Protein AF-A0A8W7PWF7-F1 (afdb_monomer)

Foldseek 3Di:
DVVVVVVVVVVLVPDDPSPLVVVLLVLLVVLLVVLLVVLVQPPVQFDPVLSVQLSVQLSVQLVVLSVLLVVCVVVVLDDDPPDDDDPVPDDCVVVVPDPPPPPPRHDNPPPDVSSVDDPVVSSVSSSVSSNVSRVVVSVVVDGDPLLQDACVVHPPVCVVVGDPNNPVCHCVVVVVVVVVVVVVVVVVPPPPPPPDPPDDDDDDDDDDDD

Secondary structure (DSSP, 8-state):
-HHHHHHHHHHHTT-TTHHHHHHHHHHHHHHHHHHHHHHHHH-TT--HHHHHHHHHHHHHHHHHHHHHHHHHHHTTS----PPPPP-TT--HHHHTT----------TTSS-TTTSS-GGGHHHHHHHHHHHHHHHHHHHT----GGGS-GGGS-TTTTTTS-GGGGGGTTHHHHHHHHHHHHHHHHHHS---TT-----S---------

Radius of gyration: 29.08 Å; Cα contacts (8 Å, |Δi|>4): 171; chains: 1; bounding box: 52×45×102 Å

InterPro domains:
  IPR038377 Sodium/glucose symporter superfamily [G3DSA:1.20.1730.10] (1-172)
  IPR051163 Sodium:Solute Symporter (SSF) [PTHR42985] (2-173)

Structure (mmCIF, N/CA/C/O backbone):
data_AF-A0A8W7PWF7-F1
#
_entry.id   AF-A0A8W7PWF7-F1
#
loop_
_atom_site.group_PDB
_atom_site.id
_atom_site.type_symbol
_atom_site.label_atom_id
_atom_site.label_alt_id
_atom_site.label_comp_id
_atom_site.label_asym_id
_atom_site.label_entity_id
_atom_site.label_seq_id
_atom_site.pdbx_PDB_ins_code
_atom_site.Cartn_x
_atom_site.Cartn_y
_atom_site.Cartn_z
_atom_site.occupancy
_atom_site.B_iso_or_equiv
_atom_site.auth_seq_id
_atom_site.auth_comp_id
_atom_site.auth_asym_id
_atom_site.auth_atom_id
_atom_site.pdbx_PDB_model_num
ATOM 1 N N . LEU A 1 1 ? 19.813 2.799 10.775 1.00 84.94 1 LEU A N 1
ATOM 2 C CA . LEU A 1 1 ? 19.231 3.688 9.741 1.00 84.94 1 LEU A CA 1
ATOM 3 C C . LEU A 1 1 ? 20.312 4.448 8.976 1.00 84.94 1 LEU A C 1
ATOM 5 O O . LEU A 1 1 ? 20.446 4.181 7.793 1.00 84.94 1 LEU A O 1
ATOM 9 N N . GLY A 1 2 ? 21.129 5.296 9.619 1.00 92.81 2 GLY A N 1
ATOM 10 C CA . GLY A 1 2 ? 22.175 6.075 8.925 1.00 92.81 2 GLY A CA 1
ATOM 11 C C . GLY A 1 2 ? 23.178 5.230 8.126 1.00 92.81 2 GLY A C 1
ATOM 12 O O . GLY A 1 2 ? 23.349 5.452 6.935 1.00 92.81 2 GLY A O 1
ATOM 13 N N . LEU A 1 3 ? 23.762 4.194 8.740 1.00 93.19 3 LEU A N 1
ATOM 14 C CA . LEU A 1 3 ? 24.701 3.296 8.050 1.00 93.19 3 LEU A CA 1
ATOM 15 C C . LEU A 1 3 ? 24.047 2.552 6.867 1.00 93.19 3 LEU A C 1
ATOM 17 O O . LEU A 1 3 ? 24.631 2.433 5.796 1.00 93.19 3 LEU A O 1
ATOM 21 N N . THR A 1 4 ? 22.804 2.097 7.047 1.00 92.69 4 THR A N 1
ATOM 22 C CA . THR A 1 4 ? 22.018 1.416 6.008 1.00 92.69 4 THR A CA 1
ATOM 23 C C . THR A 1 4 ? 21.713 2.344 4.828 1.00 92.69 4 THR A C 1
ATOM 25 O O . THR A 1 4 ? 21.824 1.929 3.678 1.00 92.69 4 THR A O 1
ATOM 28 N N . ALA A 1 5 ? 21.378 3.609 5.101 1.00 88.88 5 ALA A N 1
ATOM 29 C CA . ALA A 1 5 ? 21.116 4.617 4.077 1.00 88.88 5 ALA A CA 1
ATOM 30 C C . ALA A 1 5 ? 22.383 4.971 3.281 1.00 88.88 5 ALA A C 1
ATOM 32 O O . ALA A 1 5 ? 22.327 5.058 2.056 1.00 88.88 5 ALA A O 1
ATOM 33 N N . LEU A 1 6 ? 23.533 5.089 3.957 1.00 92.69 6 LEU A N 1
ATOM 34 C CA . LEU A 1 6 ? 24.831 5.285 3.301 1.00 92.69 6 LEU A CA 1
ATOM 35 C C . LEU A 1 6 ? 25.188 4.108 2.382 1.00 92.69 6 LEU A C 1
ATOM 37 O O . LEU A 1 6 ? 25.671 4.328 1.277 1.00 92.69 6 LEU A O 1
ATOM 41 N N . GLY A 1 7 ? 24.887 2.872 2.792 1.00 91.25 7 GLY A N 1
ATOM 42 C CA . GLY A 1 7 ? 25.040 1.696 1.928 1.00 91.25 7 GLY A CA 1
ATOM 43 C C . GLY A 1 7 ? 24.142 1.740 0.685 1.00 91.25 7 GLY A C 1
ATOM 44 O O . GLY A 1 7 ? 24.594 1.423 -0.412 1.00 91.25 7 GLY A O 1
ATOM 45 N N . CYS A 1 8 ? 22.891 2.190 0.825 1.00 85.50 8 CYS A N 1
ATOM 46 C CA . CYS A 1 8 ? 21.960 2.310 -0.302 1.00 85.50 8 CYS A CA 1
ATOM 47 C C . CYS A 1 8 ? 22.382 3.389 -1.314 1.00 85.50 8 CYS A C 1
ATOM 49 O O . CYS A 1 8 ? 22.148 3.216 -2.508 1.00 85.50 8 CYS A O 1
ATOM 51 N N . LEU A 1 9 ? 23.039 4.470 -0.877 1.00 89.38 9 LEU A N 1
ATOM 52 C CA . LEU A 1 9 ? 23.520 5.535 -1.770 1.00 89.38 9 LEU A CA 1
ATOM 53 C C . LEU A 1 9 ? 24.508 5.034 -2.833 1.00 89.38 9 LEU A C 1
ATOM 55 O O . LEU A 1 9 ? 24.440 5.473 -3.976 1.00 89.38 9 LEU A O 1
ATOM 59 N N . PHE A 1 10 ? 25.375 4.077 -2.494 1.00 89.25 10 PHE A N 1
ATOM 60 C CA . PHE A 1 10 ? 26.301 3.482 -3.466 1.00 89.25 10 PHE A CA 1
ATOM 61 C C . PHE A 1 10 ? 25.587 2.699 -4.573 1.00 89.25 10 PHE A C 1
ATOM 63 O O . PHE A 1 10 ? 26.068 2.657 -5.702 1.00 89.25 10 PHE A O 1
ATOM 70 N N . ILE A 1 11 ? 24.444 2.085 -4.256 1.00 84.62 11 ILE A N 1
ATOM 71 C CA . ILE A 1 11 ? 23.609 1.364 -5.228 1.00 84.62 11 ILE A CA 1
ATOM 72 C C . ILE A 1 11 ? 22.903 2.374 -6.138 1.00 84.62 11 ILE A C 1
ATOM 74 O O . ILE A 1 11 ? 22.838 2.195 -7.351 1.00 84.62 11 ILE A O 1
ATOM 78 N N . ILE A 1 12 ? 22.415 3.458 -5.537 1.00 84.25 12 ILE A N 1
ATOM 79 C CA . ILE A 1 12 ? 21.718 4.552 -6.207 1.00 84.25 12 ILE A CA 1
ATOM 80 C C . ILE A 1 12 ? 22.602 5.272 -7.239 1.00 84.25 12 ILE A C 1
ATOM 82 O O . ILE A 1 12 ? 22.113 5.606 -8.313 1.00 84.25 12 ILE A O 1
ATOM 86 N N . ASP A 1 13 ? 23.898 5.439 -6.967 1.00 84.62 13 ASP A N 1
ATOM 87 C CA . ASP A 1 13 ? 24.869 6.031 -7.906 1.00 84.62 13 ASP A CA 1
ATOM 88 C C . ASP A 1 13 ? 25.011 5.245 -9.228 1.00 84.62 13 ASP A C 1
ATOM 90 O O . ASP A 1 13 ? 25.503 5.766 -10.226 1.00 84.62 13 ASP A O 1
ATOM 94 N N . LYS A 1 14 ? 24.585 3.976 -9.257 1.00 82.06 14 LYS A N 1
ATOM 95 C CA . LYS A 1 14 ? 24.654 3.105 -10.443 1.00 82.06 14 LYS A CA 1
ATOM 96 C C . LYS A 1 14 ? 23.325 2.972 -11.186 1.00 82.06 14 LYS A C 1
ATOM 98 O O . LYS A 1 14 ? 23.267 2.255 -12.181 1.00 82.06 14 LYS A O 1
ATOM 103 N N . LEU A 1 15 ? 22.269 3.629 -10.708 1.00 78.75 15 LEU A N 1
ATOM 104 C CA . LEU A 1 15 ? 20.927 3.564 -11.281 1.00 78.75 15 LEU A CA 1
ATOM 105 C C . LEU A 1 15 ? 20.670 4.788 -12.170 1.00 78.75 15 LEU A C 1
ATOM 107 O O . LEU A 1 15 ? 20.646 5.921 -11.690 1.00 78.75 15 LEU A O 1
ATOM 111 N N . ASP A 1 16 ? 20.420 4.556 -13.459 1.00 72.38 16 ASP A N 1
ATOM 112 C CA . ASP A 1 16 ? 19.848 5.577 -14.340 1.00 72.38 16 ASP A CA 1
ATOM 113 C C . ASP A 1 16 ? 18.363 5.790 -13.969 1.00 72.38 16 ASP A C 1
ATOM 115 O O . ASP A 1 16 ? 17.657 4.841 -13.612 1.00 72.38 16 ASP A O 1
ATOM 119 N N . GLY A 1 17 ? 17.878 7.035 -13.964 1.00 78.62 17 GLY A N 1
ATOM 120 C CA . GLY A 1 17 ? 16.494 7.337 -13.569 1.00 78.62 17 GLY A CA 1
ATOM 121 C C . GLY A 1 17 ? 16.218 7.460 -12.056 1.00 78.62 17 GLY A C 1
ATOM 122 O O . GLY A 1 17 ? 15.135 7.105 -11.589 1.00 78.62 17 GLY A O 1
ATOM 123 N N . ILE A 1 18 ? 17.135 8.037 -11.272 1.00 84.81 18 ILE A N 1
ATOM 124 C CA . ILE A 1 18 ? 16.954 8.360 -9.834 1.00 84.81 18 ILE A CA 1
ATOM 125 C C . ILE A 1 18 ? 15.606 9.026 -9.493 1.00 84.81 18 ILE A C 1
ATOM 127 O O . ILE A 1 18 ? 14.956 8.692 -8.496 1.00 84.81 18 ILE A O 1
ATOM 131 N N . LEU A 1 19 ? 15.172 9.977 -10.326 1.00 85.19 19 LEU A N 1
ATOM 132 C CA . LEU A 1 19 ? 13.969 10.773 -10.084 1.00 85.19 19 LEU A CA 1
ATOM 133 C C . LEU A 1 19 ? 12.720 9.894 -10.083 1.00 85.19 19 LEU A C 1
ATOM 135 O O . LEU A 1 19 ? 11.893 9.993 -9.180 1.00 85.19 19 LEU A O 1
ATOM 139 N N . ILE A 1 20 ? 12.610 8.988 -11.054 1.00 82.50 20 ILE A N 1
ATOM 140 C CA . ILE A 1 20 ? 11.458 8.096 -11.144 1.00 82.50 20 ILE A CA 1
ATOM 141 C C . ILE A 1 20 ? 11.502 7.038 -10.036 1.00 82.50 20 ILE A C 1
ATOM 143 O O . ILE A 1 20 ? 10.478 6.795 -9.405 1.00 82.50 20 ILE A O 1
ATOM 147 N N . VAL A 1 21 ? 12.678 6.498 -9.691 1.00 84.56 21 VAL A N 1
ATOM 148 C CA . VAL A 1 21 ? 12.824 5.540 -8.578 1.00 84.56 21 VAL A CA 1
ATOM 149 C C . VAL A 1 21 ? 12.380 6.161 -7.252 1.00 84.56 21 VAL A C 1
ATOM 151 O O . VAL A 1 21 ? 11.557 5.582 -6.543 1.00 84.56 21 VAL A O 1
ATOM 154 N N . SER A 1 22 ? 12.856 7.363 -6.927 1.00 87.44 22 SER A N 1
ATOM 155 C CA . SER A 1 22 ? 12.447 8.060 -5.699 1.00 87.44 22 SER A CA 1
ATOM 156 C C . SER A 1 22 ? 10.949 8.395 -5.681 1.00 87.44 22 SER A C 1
ATOM 158 O O . SER A 1 22 ? 10.290 8.179 -4.660 1.00 87.44 22 SER A O 1
ATOM 160 N N . ALA A 1 23 ? 10.384 8.826 -6.813 1.00 86.25 23 ALA A N 1
ATOM 161 C CA . ALA A 1 23 ? 8.947 9.052 -6.953 1.00 86.25 23 ALA A CA 1
ATOM 162 C C . ALA A 1 23 ? 8.134 7.762 -6.748 1.00 86.25 23 ALA A C 1
ATOM 164 O O . ALA A 1 23 ? 7.112 7.791 -6.060 1.00 86.25 23 ALA A O 1
ATOM 165 N N . THR A 1 24 ? 8.594 6.623 -7.281 1.00 85.50 24 THR A N 1
ATOM 166 C CA . THR A 1 24 ? 7.928 5.324 -7.083 1.00 85.50 24 THR A CA 1
ATOM 167 C C . THR A 1 24 ? 7.960 4.888 -5.622 1.00 85.50 24 THR A C 1
ATOM 169 O O . THR A 1 24 ? 6.941 4.453 -5.095 1.00 85.50 24 THR A O 1
ATOM 172 N N . LEU A 1 25 ? 9.085 5.073 -4.925 1.00 88.25 25 LEU A N 1
ATOM 173 C CA . LEU A 1 25 ? 9.211 4.705 -3.515 1.00 88.25 25 LEU A CA 1
ATOM 174 C C . LEU A 1 25 ? 8.285 5.550 -2.632 1.00 88.25 25 LEU A C 1
ATOM 176 O O . LEU A 1 25 ? 7.600 5.011 -1.760 1.00 88.25 25 LEU A O 1
ATOM 180 N N . ALA A 1 26 ? 8.219 6.858 -2.892 1.00 89.62 26 ALA A N 1
ATOM 181 C CA . ALA A 1 26 ? 7.280 7.750 -2.220 1.00 89.62 26 ALA A CA 1
ATOM 182 C C . ALA A 1 26 ? 5.822 7.355 -2.512 1.00 89.62 26 ALA A C 1
ATOM 184 O O . ALA A 1 26 ? 4.994 7.332 -1.601 1.00 89.62 26 ALA A O 1
ATOM 185 N N . ALA A 1 27 ? 5.507 6.994 -3.760 1.00 87.75 27 ALA A N 1
ATOM 186 C CA . ALA A 1 27 ? 4.178 6.528 -4.144 1.00 87.75 27 ALA A CA 1
ATOM 187 C C . ALA A 1 27 ? 3.797 5.215 -3.444 1.00 87.75 27 ALA A C 1
ATOM 189 O O . ALA A 1 27 ? 2.677 5.106 -2.950 1.00 87.75 27 ALA A O 1
ATOM 190 N N . ILE A 1 28 ? 4.721 4.254 -3.335 1.00 89.69 28 ILE A N 1
ATOM 191 C CA . ILE A 1 28 ? 4.503 2.998 -2.605 1.00 89.69 28 ILE A CA 1
ATOM 192 C C . ILE A 1 28 ? 4.241 3.298 -1.130 1.00 89.69 28 ILE A C 1
ATOM 194 O O . ILE A 1 28 ? 3.227 2.852 -0.610 1.00 89.69 28 ILE A O 1
ATOM 198 N N . ALA A 1 29 ? 5.089 4.096 -0.472 1.00 91.19 29 ALA A N 1
ATOM 199 C CA . ALA A 1 29 ? 4.939 4.414 0.950 1.00 91.19 29 ALA A CA 1
ATOM 200 C C . ALA A 1 29 ? 3.614 5.136 1.259 1.00 91.19 29 ALA A C 1
ATOM 202 O O . ALA A 1 29 ? 2.899 4.774 2.200 1.00 91.19 29 ALA A O 1
ATOM 203 N N . ASN A 1 30 ? 3.254 6.130 0.443 1.00 90.44 30 ASN A N 1
ATOM 204 C CA . ASN A 1 30 ? 1.990 6.851 0.577 1.00 90.44 30 ASN A CA 1
ATOM 205 C C . ASN A 1 30 ? 0.792 5.947 0.250 1.00 90.44 30 ASN A C 1
ATOM 207 O O . ASN A 1 30 ? -0.215 5.980 0.956 1.00 90.44 30 ASN A O 1
ATOM 211 N N . GLY A 1 31 ? 0.907 5.099 -0.775 1.00 89.25 31 GLY A N 1
ATOM 212 C CA . GLY A 1 31 ? -0.128 4.154 -1.189 1.00 89.25 31 GLY A CA 1
ATOM 213 C C . GLY A 1 31 ? -0.384 3.060 -0.155 1.00 89.25 31 GLY A C 1
ATOM 214 O O . GLY A 1 31 ? -1.536 2.773 0.159 1.00 89.25 31 GLY A O 1
ATOM 215 N N . THR A 1 32 ? 0.661 2.488 0.444 1.00 91.75 32 THR A N 1
ATOM 216 C CA . THR A 1 32 ? 0.528 1.466 1.491 1.00 91.75 32 THR A CA 1
ATOM 217 C C . THR A 1 32 ? -0.040 2.062 2.766 1.00 91.75 32 THR A C 1
ATOM 219 O O . THR A 1 32 ? -0.950 1.481 3.351 1.00 91.75 32 THR A O 1
ATOM 222 N N . THR A 1 33 ? 0.433 3.242 3.175 1.00 91.81 33 THR A N 1
ATOM 223 C CA . THR A 1 33 ? -0.086 3.932 4.366 1.00 91.81 33 THR A CA 1
ATOM 224 C C . THR A 1 33 ? -1.550 4.317 4.167 1.00 91.81 33 THR A C 1
ATOM 226 O O . THR A 1 33 ? -2.385 4.030 5.024 1.00 91.81 33 THR A O 1
ATOM 229 N N . GLY A 1 34 ? -1.884 4.870 2.998 1.00 91.62 34 GLY A N 1
ATOM 230 C CA . GLY A 1 34 ? -3.260 5.161 2.606 1.00 91.62 34 GLY A CA 1
ATOM 231 C C . GLY A 1 34 ? -4.134 3.907 2.552 1.00 91.62 34 GLY A C 1
ATOM 232 O O . GLY A 1 34 ? -5.262 3.936 3.035 1.00 91.62 34 GLY A O 1
ATOM 233 N N . GLY A 1 35 ? -3.620 2.785 2.044 1.00 92.31 35 GLY A N 1
ATOM 234 C CA . GLY A 1 35 ? -4.329 1.504 1.997 1.00 92.31 35 GLY A CA 1
ATOM 235 C C . GLY A 1 35 ? -4.605 0.915 3.378 1.00 92.31 35 GLY A C 1
ATOM 236 O O . GLY A 1 35 ? -5.724 0.481 3.641 1.00 92.31 35 GLY A O 1
ATOM 237 N N . ILE A 1 36 ? -3.628 0.957 4.287 1.00 93.19 36 ILE A N 1
ATOM 238 C CA . ILE A 1 36 ? -3.789 0.499 5.677 1.00 93.19 36 ILE A CA 1
ATOM 239 C C . ILE A 1 36 ? -4.811 1.374 6.408 1.00 93.19 36 ILE A C 1
ATOM 241 O O . ILE A 1 36 ? -5.693 0.864 7.099 1.00 93.19 36 ILE A O 1
ATOM 245 N N . PHE A 1 37 ? -4.725 2.690 6.225 1.00 90.88 37 PHE A N 1
ATOM 246 C CA . PHE A 1 37 ? -5.678 3.640 6.791 1.00 90.88 37 PHE A CA 1
ATOM 247 C C . PHE A 1 37 ? -7.095 3.405 6.261 1.00 90.88 37 PHE A C 1
ATOM 249 O O . PHE A 1 37 ? -8.048 3.304 7.032 1.00 90.88 37 PHE A O 1
ATOM 256 N N . THR A 1 38 ? -7.222 3.226 4.947 1.00 90.75 38 THR A N 1
ATOM 257 C CA . THR A 1 38 ? -8.495 2.930 4.284 1.00 90.75 38 THR A CA 1
ATOM 258 C C . THR A 1 38 ? -9.068 1.594 4.753 1.00 90.75 38 THR A C 1
ATOM 260 O O . THR A 1 38 ? -10.268 1.506 4.982 1.00 90.75 38 THR A O 1
ATOM 263 N N . LEU A 1 39 ? -8.237 0.570 4.968 1.00 90.25 39 LEU A N 1
ATOM 264 C CA . LEU A 1 39 ? -8.661 -0.707 5.547 1.00 90.25 39 LEU A CA 1
ATOM 265 C C . LEU A 1 39 ? -9.221 -0.517 6.964 1.00 90.25 39 LEU A C 1
ATOM 267 O O . LEU A 1 39 ? -10.276 -1.062 7.278 1.00 90.25 39 LEU A O 1
ATOM 271 N N . GLY A 1 40 ? -8.538 0.265 7.804 1.00 86.69 40 GLY A N 1
ATOM 272 C CA . GLY A 1 40 ? -8.989 0.570 9.164 1.00 86.69 40 GLY A CA 1
ATOM 273 C C . GLY A 1 40 ? -10.290 1.376 9.207 1.00 86.69 40 GLY A C 1
ATOM 274 O O . GLY A 1 40 ? -11.084 1.199 10.128 1.00 86.69 40 GLY A O 1
ATOM 275 N N . MET A 1 41 ? -10.531 2.221 8.201 1.00 84.38 41 MET A N 1
ATOM 276 C CA . MET A 1 41 ? -11.783 2.963 8.060 1.00 84.38 41 MET A CA 1
ATOM 277 C C . MET A 1 41 ? -12.912 2.120 7.462 1.00 84.38 41 MET A C 1
ATOM 279 O O . MET A 1 41 ? -14.010 2.101 7.991 1.00 84.38 41 MET A O 1
ATOM 283 N N . LEU A 1 42 ? -12.696 1.420 6.353 1.00 81.69 42 LEU A N 1
ATOM 284 C CA . LEU A 1 42 ? -13.780 0.723 5.654 1.00 81.69 42 LEU A CA 1
ATOM 285 C C . LEU A 1 42 ? -14.173 -0.599 6.323 1.00 81.69 42 LEU A C 1
ATOM 287 O O . LEU A 1 42 ? -15.320 -1.027 6.197 1.00 81.69 42 LEU A O 1
ATOM 291 N N . VAL A 1 43 ? -13.240 -1.257 7.017 1.00 81.94 43 VAL A N 1
ATOM 292 C CA . VAL A 1 43 ? -13.440 -2.598 7.577 1.00 81.94 43 VAL A CA 1
ATOM 293 C C . VAL A 1 43 ? -13.304 -2.538 9.102 1.00 81.94 43 VAL A C 1
ATOM 295 O O . VAL A 1 43 ? -12.203 -2.712 9.626 1.00 81.94 43 VAL A O 1
ATOM 298 N N . PRO A 1 44 ? -14.409 -2.346 9.854 1.00 73.69 44 PRO A N 1
ATOM 299 C CA . PRO A 1 44 ? -14.346 -2.239 11.316 1.00 73.69 44 PRO A CA 1
ATOM 300 C C . PRO A 1 44 ? -13.797 -3.522 11.969 1.00 73.69 44 PRO A C 1
ATOM 302 O O . PRO A 1 44 ? -13.082 -3.468 12.969 1.00 73.69 44 PRO A O 1
ATOM 305 N N . TRP A 1 45 ? -14.042 -4.670 11.334 1.00 76.06 45 TRP A N 1
ATOM 306 C CA . TRP A 1 45 ? -13.569 -6.002 11.726 1.00 76.06 45 TRP A CA 1
ATOM 307 C C . TRP A 1 45 ? -12.067 -6.234 11.486 1.00 76.06 45 TRP A C 1
ATOM 309 O O . TRP A 1 45 ? -11.549 -7.295 11.843 1.00 76.06 45 TRP A O 1
ATOM 319 N N . SER A 1 46 ? -11.370 -5.271 10.868 1.00 83.31 46 SER A N 1
ATOM 320 C CA . SER A 1 46 ? -9.940 -5.360 10.580 1.00 83.31 46 SER A CA 1
ATOM 321 C C . SER A 1 46 ? -9.130 -5.420 11.872 1.00 83.31 46 SER A C 1
ATOM 323 O O . SER A 1 46 ? -9.377 -4.679 12.832 1.00 83.31 46 SER A O 1
ATOM 325 N N . ASN A 1 47 ? -8.157 -6.327 11.891 1.00 88.50 47 ASN A N 1
ATOM 326 C CA . ASN A 1 47 ? -7.314 -6.597 13.044 1.00 88.50 47 ASN A CA 1
ATOM 327 C C . ASN A 1 47 ? -5.880 -6.107 12.782 1.00 88.50 47 ASN A C 1
ATOM 329 O O . ASN A 1 47 ? -5.422 -6.089 11.637 1.00 88.50 47 ASN A O 1
ATOM 333 N N . THR A 1 48 ? -5.126 -5.760 13.830 1.00 88.00 48 THR A N 1
ATOM 334 C CA . THR A 1 48 ? -3.769 -5.184 13.692 1.00 88.00 48 THR A CA 1
ATOM 335 C C . THR A 1 48 ? -2.825 -6.109 12.920 1.00 88.00 48 THR A C 1
ATOM 337 O O . THR A 1 48 ? -2.021 -5.657 12.106 1.00 88.00 48 THR A O 1
ATOM 340 N N . LYS A 1 49 ? -2.962 -7.427 13.122 1.00 89.50 49 LYS A N 1
ATOM 341 C CA . LYS A 1 49 ? -2.193 -8.449 12.396 1.00 89.50 49 LYS A CA 1
ATOM 342 C C . LYS A 1 49 ? -2.521 -8.445 10.897 1.00 89.50 49 LYS A C 1
ATOM 344 O O . LYS A 1 49 ? -1.607 -8.497 10.082 1.00 89.50 49 LYS A O 1
ATOM 349 N N . GLY A 1 50 ? -3.802 -8.329 10.536 1.00 89.69 50 GLY A N 1
ATOM 350 C CA . GLY A 1 50 ? -4.238 -8.254 9.141 1.00 89.69 50 GLY A CA 1
ATOM 351 C C . GLY A 1 50 ? -3.785 -6.968 8.457 1.00 89.69 50 GLY A C 1
ATOM 352 O O . GLY A 1 50 ? -3.269 -7.025 7.346 1.00 89.69 50 GLY A O 1
ATOM 353 N N . ALA A 1 51 ? -3.869 -5.827 9.143 1.00 92.50 51 ALA A N 1
ATOM 354 C CA . ALA A 1 51 ? -3.360 -4.551 8.640 1.00 92.50 51 ALA A CA 1
ATOM 355 C C . ALA A 1 51 ? -1.845 -4.588 8.357 1.00 92.50 51 ALA A C 1
ATOM 357 O O . ALA A 1 51 ? -1.407 -4.132 7.301 1.00 92.50 51 ALA A O 1
ATOM 358 N N . LEU A 1 52 ? -1.051 -5.183 9.256 1.00 93.50 52 LEU A N 1
ATOM 359 C CA . LEU A 1 52 ? 0.396 -5.327 9.071 1.00 93.50 52 LEU A CA 1
ATOM 360 C C . LEU A 1 52 ? 0.730 -6.240 7.882 1.00 93.50 52 LEU A C 1
ATOM 362 O O . LEU A 1 52 ? 1.516 -5.864 7.015 1.00 93.50 52 LEU A O 1
ATOM 366 N N . VAL A 1 53 ? 0.114 -7.424 7.821 1.00 94.56 53 VAL A N 1
ATOM 367 C CA . VAL A 1 53 ? 0.363 -8.400 6.747 1.00 94.56 53 VAL A CA 1
ATOM 368 C C . VAL A 1 53 ? -0.110 -7.861 5.396 1.00 94.56 53 VAL A C 1
ATOM 370 O O . VAL A 1 53 ? 0.617 -7.966 4.411 1.00 94.56 53 VAL A O 1
ATOM 373 N N . GLY A 1 54 ? -1.286 -7.229 5.353 1.00 93.12 54 GLY A N 1
ATOM 374 C CA . GLY A 1 54 ? -1.808 -6.567 4.159 1.00 93.12 54 GLY A CA 1
ATOM 375 C C . GLY A 1 54 ? -0.898 -5.434 3.687 1.00 93.12 54 GLY A C 1
ATOM 376 O O . GLY A 1 54 ? -0.606 -5.353 2.498 1.00 93.12 54 GLY A O 1
ATOM 377 N N . GLY A 1 55 ? -0.385 -4.616 4.611 1.00 94.50 55 GLY A N 1
ATOM 378 C CA . GLY A 1 55 ? 0.582 -3.555 4.323 1.00 94.50 55 GLY A CA 1
ATOM 379 C C . GLY A 1 55 ? 1.880 -4.072 3.701 1.00 94.50 55 GLY A C 1
ATOM 380 O O . GLY A 1 55 ? 2.316 -3.553 2.674 1.00 94.50 55 GLY A O 1
ATOM 381 N N . ILE A 1 56 ? 2.465 -5.126 4.279 1.00 95.00 56 ILE A N 1
ATOM 382 C CA . ILE A 1 56 ? 3.689 -5.757 3.760 1.00 95.00 56 ILE A CA 1
ATOM 383 C C . ILE A 1 56 ? 3.433 -6.372 2.380 1.00 95.00 56 ILE A C 1
ATOM 385 O O . ILE A 1 56 ? 4.195 -6.125 1.449 1.00 95.00 56 ILE A O 1
ATOM 389 N N . ALA A 1 57 ? 2.345 -7.131 2.218 1.00 94.31 57 ALA A N 1
ATOM 390 C CA . ALA A 1 57 ? 1.990 -7.742 0.939 1.00 94.31 57 ALA A CA 1
ATOM 391 C C . ALA A 1 57 ? 1.736 -6.689 -0.154 1.00 94.31 57 ALA A C 1
ATOM 393 O O . ALA A 1 57 ? 2.214 -6.840 -1.278 1.00 94.31 57 ALA A O 1
ATOM 394 N N . GLY A 1 58 ? 1.042 -5.598 0.184 1.00 92.81 58 GLY A N 1
ATOM 395 C CA . G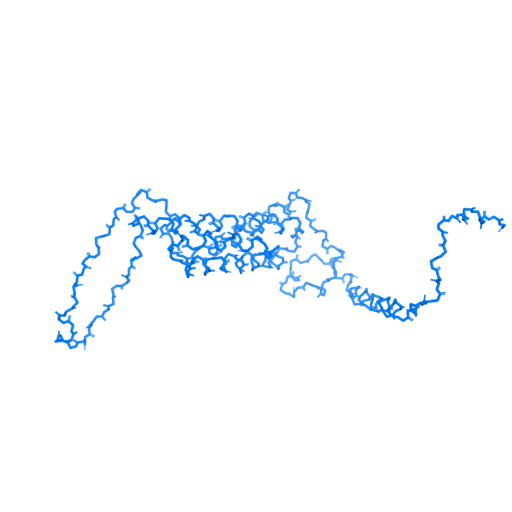LY A 1 58 ? 0.807 -4.473 -0.720 1.00 92.81 58 GLY A CA 1
ATOM 396 C C . GLY A 1 58 ? 2.097 -3.764 -1.127 1.00 92.81 58 GLY A C 1
ATOM 397 O O . GLY A 1 58 ? 2.302 -3.514 -2.312 1.00 92.81 58 GLY A O 1
ATOM 398 N N . ALA A 1 59 ? 3.002 -3.506 -0.176 1.00 91.94 59 ALA A N 1
ATOM 399 C CA . ALA A 1 59 ? 4.306 -2.905 -0.458 1.00 91.94 59 ALA A CA 1
ATOM 400 C C . ALA A 1 59 ? 5.151 -3.784 -1.390 1.00 91.94 59 ALA A C 1
ATOM 402 O O 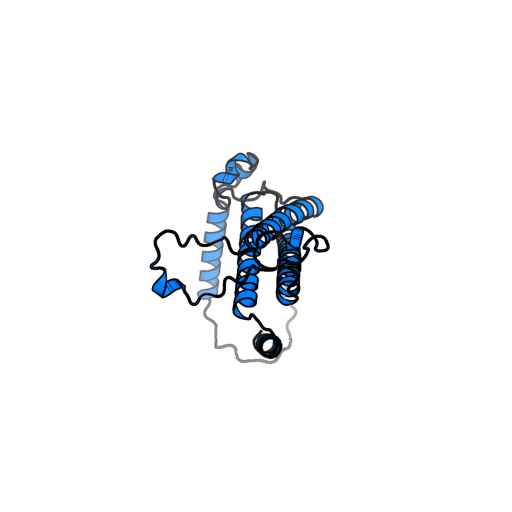. ALA A 1 59 ? 5.758 -3.278 -2.334 1.00 91.94 59 ALA A O 1
ATOM 403 N N . LEU A 1 60 ? 5.162 -5.100 -1.153 1.00 93.31 60 LEU A N 1
ATOM 404 C CA . LEU A 1 60 ? 5.907 -6.059 -1.967 1.00 93.31 60 LEU A CA 1
ATOM 405 C C . LEU A 1 60 ? 5.344 -6.169 -3.385 1.00 93.31 60 LEU A C 1
ATOM 407 O O . LEU A 1 60 ? 6.121 -6.115 -4.334 1.00 93.31 60 LEU A O 1
ATOM 411 N N . LEU A 1 61 ? 4.021 -6.274 -3.554 1.00 89.81 61 LEU A N 1
ATOM 412 C CA . LEU A 1 61 ? 3.424 -6.335 -4.892 1.00 89.81 61 LEU A CA 1
ATOM 413 C C . LEU A 1 61 ? 3.584 -5.020 -5.656 1.00 89.81 61 LEU A C 1
ATOM 415 O O . LEU A 1 61 ? 3.990 -5.045 -6.817 1.00 89.81 61 LEU A O 1
ATOM 419 N N . SER A 1 62 ? 3.331 -3.869 -5.028 1.00 88.56 62 SER A N 1
ATOM 420 C CA . SER A 1 62 ? 3.553 -2.573 -5.681 1.00 88.56 62 SER A CA 1
ATOM 421 C C . SER A 1 62 ? 5.024 -2.345 -6.017 1.00 88.56 62 SER A C 1
ATOM 423 O O . SER A 1 62 ? 5.321 -1.837 -7.097 1.00 88.56 62 SER A O 1
ATOM 425 N N . GLY A 1 63 ? 5.944 -2.752 -5.140 1.00 88.50 63 GLY A N 1
ATOM 426 C CA . GLY A 1 63 ? 7.382 -2.717 -5.401 1.00 88.50 63 GLY A CA 1
ATOM 427 C C . GLY A 1 63 ? 7.787 -3.622 -6.563 1.00 88.50 63 GLY A C 1
ATOM 428 O O . GLY A 1 63 ? 8.513 -3.182 -7.450 1.00 88.50 63 GLY A O 1
ATOM 429 N N . TRP A 1 64 ? 7.259 -4.848 -6.612 1.00 87.88 64 TRP A N 1
ATOM 430 C CA . TRP A 1 64 ? 7.510 -5.799 -7.696 1.00 87.88 64 TRP A CA 1
ATOM 431 C C . TRP A 1 64 ? 7.044 -5.267 -9.054 1.00 87.88 64 TRP A C 1
ATOM 433 O O . TRP A 1 64 ? 7.800 -5.285 -10.026 1.00 87.88 64 TRP A O 1
ATOM 443 N N . VAL A 1 65 ? 5.819 -4.740 -9.118 1.00 83.81 65 VAL A N 1
ATOM 444 C CA . VAL A 1 65 ? 5.261 -4.159 -10.348 1.00 83.81 65 VAL A CA 1
ATOM 445 C C . VAL A 1 65 ? 6.038 -2.908 -10.764 1.00 83.81 65 VAL A C 1
ATOM 447 O O . VAL A 1 65 ? 6.371 -2.768 -11.939 1.00 83.81 65 VAL A O 1
ATOM 450 N N . SER A 1 66 ? 6.384 -2.033 -9.812 1.00 84.31 66 SER A N 1
ATOM 451 C CA . SER A 1 66 ? 7.168 -0.822 -10.088 1.00 84.31 66 SER A CA 1
ATOM 452 C C . SER A 1 66 ? 8.537 -1.171 -10.655 1.00 84.31 66 SER A C 1
ATOM 454 O O . SER A 1 66 ? 8.926 -0.635 -11.687 1.00 84.31 66 SER A O 1
ATOM 456 N N . LEU A 1 67 ? 9.252 -2.107 -10.030 1.00 82.62 67 LEU A N 1
ATOM 457 C CA . LEU A 1 67 ? 10.580 -2.505 -10.480 1.00 82.62 67 LEU A CA 1
ATOM 458 C C . LEU A 1 67 ? 10.531 -3.173 -11.861 1.00 82.62 67 LEU A C 1
ATOM 460 O O . LEU A 1 67 ? 11.344 -2.843 -12.720 1.00 82.62 67 LEU A O 1
ATOM 464 N N . GLY A 1 68 ? 9.544 -4.040 -12.108 1.00 80.06 68 GLY A N 1
ATOM 465 C CA . GLY A 1 68 ? 9.338 -4.643 -13.426 1.00 80.06 68 GLY A CA 1
ATOM 466 C C . GLY A 1 68 ? 9.039 -3.607 -14.514 1.00 80.06 68 GLY A C 1
ATOM 467 O O . GLY A 1 68 ? 9.620 -3.680 -15.593 1.00 80.06 68 GLY A O 1
ATOM 468 N N . ASN A 1 69 ? 8.222 -2.590 -14.215 1.00 77.25 69 ASN A N 1
ATOM 469 C CA . ASN A 1 69 ? 7.949 -1.492 -15.146 1.00 77.25 69 ASN A CA 1
ATOM 470 C C . ASN A 1 69 ? 9.212 -0.677 -15.470 1.00 77.25 69 ASN A C 1
ATOM 472 O O . ASN A 1 69 ? 9.449 -0.329 -16.624 1.00 77.25 69 ASN A O 1
ATOM 476 N N . GLN A 1 70 ? 10.040 -0.395 -14.462 1.00 77.25 70 GLN A N 1
ATOM 477 C CA . GLN A 1 70 ? 11.295 0.341 -14.633 1.00 77.25 70 GLN A CA 1
ATOM 478 C C . GLN A 1 70 ? 12.305 -0.444 -15.481 1.00 77.25 70 GLN A C 1
ATOM 480 O O . GLN A 1 70 ? 12.919 0.127 -16.380 1.00 77.25 70 GLN A O 1
ATOM 485 N N . ILE A 1 71 ? 12.440 -1.752 -15.236 1.00 76.81 71 ILE A N 1
ATOM 486 C CA . ILE A 1 71 ? 13.329 -2.637 -16.004 1.00 76.81 71 ILE A CA 1
ATOM 487 C C . ILE A 1 71 ? 12.856 -2.745 -17.459 1.00 76.81 71 ILE A C 1
ATOM 489 O O . ILE A 1 71 ? 13.661 -2.576 -18.371 1.00 76.81 71 ILE A O 1
ATOM 493 N N . ALA A 1 72 ? 11.559 -2.956 -17.688 1.00 73.25 72 ALA A N 1
ATOM 494 C CA . ALA A 1 72 ? 10.996 -3.076 -19.034 1.00 73.25 72 ALA A CA 1
ATOM 495 C C . ALA A 1 72 ? 11.050 -1.753 -19.825 1.00 73.25 72 ALA A C 1
ATOM 497 O O . ALA A 1 72 ? 11.291 -1.753 -21.033 1.00 73.25 72 ALA A O 1
ATOM 498 N N . SER A 1 73 ? 10.904 -0.614 -19.139 1.00 70.81 73 SER A N 1
ATOM 499 C CA . SER A 1 73 ? 11.112 0.713 -19.736 1.00 70.81 73 SER A CA 1
ATOM 500 C C . SER A 1 73 ? 12.584 0.944 -20.100 1.00 70.81 73 SER A C 1
ATOM 502 O O . SER A 1 73 ? 12.879 1.466 -21.172 1.00 70.81 73 SER A O 1
ATOM 504 N N . GLY A 1 74 ? 13.519 0.528 -19.237 1.00 68.88 74 GLY A N 1
ATOM 505 C CA . GLY A 1 74 ? 14.962 0.631 -19.486 1.00 68.88 74 GLY A CA 1
ATOM 506 C C . GLY A 1 74 ? 15.472 -0.305 -20.588 1.00 68.88 74 GLY A C 1
ATOM 507 O O . GLY A 1 74 ? 16.419 0.041 -21.288 1.00 68.88 74 GLY A O 1
ATOM 508 N N . ALA A 1 75 ? 14.822 -1.455 -20.786 1.00 68.31 75 ALA A N 1
ATOM 509 C CA . ALA A 1 75 ? 15.113 -2.394 -21.873 1.00 68.31 75 ALA A CA 1
ATOM 510 C C . ALA A 1 75 ? 14.577 -1.935 -23.244 1.00 68.31 75 ALA A C 1
ATOM 512 O O . ALA A 1 75 ? 14.861 -2.568 -24.257 1.00 68.31 75 ALA A O 1
ATOM 513 N N . GLY A 1 76 ? 13.802 -0.844 -23.292 1.00 63.91 76 GLY A N 1
ATOM 514 C CA . GLY A 1 76 ? 13.195 -0.337 -24.522 1.00 63.91 76 GLY A CA 1
ATOM 515 C C . GLY A 1 76 ? 12.011 -1.166 -25.029 1.00 63.91 76 GLY A C 1
ATOM 516 O O . GLY A 1 76 ? 11.501 -0.878 -26.105 1.00 63.91 76 GLY A O 1
ATOM 517 N N . GLU A 1 77 ? 11.546 -2.160 -24.265 1.00 59.72 77 GLU A N 1
ATOM 518 C CA . GLU A 1 77 ? 10.387 -2.996 -24.615 1.00 59.72 77 GLU A CA 1
ATOM 519 C C . GLU A 1 77 ? 9.054 -2.265 -24.396 1.00 59.72 77 GLU A C 1
ATOM 521 O O . GLU A 1 77 ? 8.046 -2.604 -25.013 1.00 59.72 77 GLU A O 1
ATOM 526 N N . ILE A 1 78 ? 9.047 -1.234 -23.540 1.00 58.12 78 ILE A N 1
ATOM 527 C CA . ILE A 1 78 ? 7.875 -0.402 -23.252 1.00 58.12 78 ILE A CA 1
ATOM 528 C C . ILE A 1 78 ? 8.214 1.059 -23.546 1.00 58.12 78 ILE A C 1
ATOM 530 O O . ILE A 1 78 ? 8.804 1.766 -22.729 1.00 58.12 78 ILE A O 1
ATOM 534 N N . VAL A 1 79 ? 7.811 1.538 -24.723 1.00 58.19 79 VAL A N 1
ATOM 535 C CA . VAL A 1 79 ? 7.853 2.965 -25.059 1.00 58.19 79 VAL A CA 1
ATOM 536 C C . VAL A 1 79 ? 6.528 3.590 -24.648 1.00 58.19 79 VAL A C 1
ATOM 538 O O . VAL A 1 79 ? 5.476 3.259 -25.195 1.00 58.19 79 VAL A O 1
ATOM 541 N N . ALA A 1 80 ? 6.572 4.525 -23.694 1.00 56.03 80 ALA A N 1
ATOM 542 C CA . ALA A 1 80 ? 5.409 5.330 -23.343 1.00 56.03 80 ALA A CA 1
ATOM 543 C C . ALA A 1 80 ? 4.877 6.011 -24.611 1.00 56.03 80 ALA A C 1
ATOM 545 O O . ALA A 1 80 ? 5.547 6.865 -25.201 1.00 56.03 80 ALA A O 1
ATOM 546 N N . ARG A 1 81 ? 3.677 5.609 -25.042 1.00 54.84 81 ARG A N 1
ATOM 547 C CA . ARG A 1 81 ? 3.005 6.167 -26.214 1.00 54.84 81 ARG A CA 1
ATOM 548 C C . ARG A 1 81 ? 2.710 7.641 -25.924 1.00 54.84 81 ARG A C 1
ATOM 550 O O . ARG A 1 81 ? 1.731 7.967 -25.256 1.00 54.84 81 ARG A O 1
ATOM 557 N N . LYS A 1 82 ? 3.606 8.538 -26.348 1.00 51.06 82 LYS A N 1
ATOM 558 C CA . LYS A 1 82 ? 3.393 9.983 -26.226 1.00 51.06 82 LYS A CA 1
ATOM 559 C C . LYS A 1 82 ? 2.165 10.313 -27.068 1.00 51.06 82 LYS A C 1
ATOM 561 O O . LYS A 1 82 ? 2.133 9.964 -28.247 1.00 51.06 82 LYS A O 1
ATOM 566 N N . LEU A 1 83 ? 1.144 10.919 -26.461 1.00 48.22 83 LEU A N 1
ATOM 567 C CA . LEU A 1 83 ? -0.003 11.401 -27.226 1.00 48.22 83 LEU A CA 1
ATOM 568 C C . LEU A 1 83 ? 0.516 12.402 -28.272 1.00 48.22 83 LEU A C 1
ATOM 570 O O . LEU A 1 83 ? 1.374 13.222 -27.924 1.00 48.22 83 LEU A O 1
ATOM 574 N N . PRO A 1 84 ? 0.045 12.336 -29.531 1.00 51.44 84 PRO A N 1
ATOM 575 C CA . PRO A 1 84 ? 0.464 13.281 -30.552 1.00 51.44 84 PRO A CA 1
ATOM 576 C C . PRO A 1 84 ? 0.072 14.685 -30.096 1.00 51.44 84 PRO A C 1
ATOM 578 O O . PRO A 1 84 ? -1.102 14.974 -29.858 1.00 51.44 84 PRO A O 1
ATOM 581 N N . VAL A 1 85 ? 1.069 15.549 -29.924 1.00 55.66 85 VAL A N 1
ATOM 582 C CA . VAL A 1 85 ? 0.825 16.969 -29.683 1.00 55.66 85 VAL A CA 1
ATOM 583 C C . VAL A 1 85 ? 0.379 17.582 -31.004 1.00 55.66 85 VAL A C 1
ATOM 585 O O . VAL A 1 85 ? 1.077 17.477 -32.010 1.00 55.66 85 VAL A O 1
ATOM 588 N N . SER A 1 86 ? -0.822 18.158 -31.022 1.00 56.41 86 SER A N 1
ATOM 589 C CA . SER A 1 86 ? -1.317 18.860 -32.204 1.00 56.41 86 SER A CA 1
ATOM 590 C C . SER A 1 86 ? -0.502 20.136 -32.407 1.00 56.41 86 SER A C 1
ATOM 592 O O . SER A 1 86 ? -0.379 20.937 -31.481 1.00 56.41 86 SER A O 1
ATOM 594 N N . ILE A 1 87 ? 0.056 20.307 -33.605 1.00 62.47 87 ILE A N 1
ATOM 595 C CA . ILE A 1 87 ? 0.792 21.505 -34.042 1.00 62.47 87 ILE A CA 1
ATOM 596 C C . ILE A 1 87 ? -0.055 22.399 -34.963 1.00 62.47 87 ILE A C 1
ATOM 598 O O . ILE A 1 87 ? 0.482 23.234 -35.690 1.00 62.47 87 ILE A O 1
ATOM 602 N N . ASP A 1 88 ? -1.381 22.236 -34.924 1.00 58.81 88 ASP A N 1
ATOM 603 C CA . ASP A 1 88 ? -2.329 23.038 -35.701 1.00 58.81 88 ASP A CA 1
ATOM 604 C C . ASP A 1 88 ? -2.206 24.525 -35.307 1.00 58.81 88 ASP A C 1
ATOM 606 O O . ASP A 1 88 ? -2.557 24.922 -34.194 1.00 58.81 88 ASP A O 1
ATOM 610 N N . GLY A 1 89 ? -1.635 25.340 -36.203 1.00 63.09 89 GLY A N 1
ATOM 611 C CA . GLY A 1 89 ? -1.450 26.786 -36.019 1.00 63.09 89 GLY A CA 1
ATOM 612 C C . GLY A 1 89 ? -0.030 27.269 -35.685 1.00 63.09 89 GLY A C 1
ATOM 613 O O . GLY A 1 89 ? 0.152 28.470 -35.476 1.00 63.09 89 GLY A O 1
ATOM 614 N N . CYS A 1 90 ? 0.987 26.400 -35.644 1.00 68.00 90 CYS A N 1
ATOM 615 C CA . CYS A 1 90 ? 2.383 26.841 -35.508 1.00 68.00 90 CYS A CA 1
ATOM 616 C C . CYS A 1 90 ? 2.994 27.291 -36.848 1.00 68.00 90 CYS A C 1
ATOM 618 O O . CYS A 1 90 ? 2.701 26.743 -37.905 1.00 68.00 90 CYS A O 1
ATOM 620 N N . ILE A 1 91 ? 3.879 28.291 -36.785 1.00 68.81 91 ILE A N 1
ATOM 621 C CA . ILE A 1 91 ? 4.582 28.869 -37.939 1.00 68.81 91 ILE A CA 1
ATOM 622 C C . ILE A 1 91 ? 5.519 27.801 -38.529 1.00 68.81 91 ILE A C 1
ATOM 624 O O . ILE A 1 91 ? 6.449 27.363 -37.849 1.00 68.81 91 ILE A O 1
ATOM 628 N N . GLU A 1 92 ? 5.290 27.392 -39.779 1.00 60.78 92 GLU A N 1
ATOM 629 C CA . GLU A 1 92 ? 6.027 26.301 -40.448 1.00 60.78 92 GLU A CA 1
ATOM 630 C C . GLU A 1 92 ? 7.553 26.522 -40.460 1.00 60.78 92 GLU A C 1
ATOM 632 O O . GLU A 1 92 ? 8.325 25.572 -40.340 1.00 60.78 92 GLU A O 1
ATOM 637 N N . GLU A 1 93 ? 8.003 27.780 -40.493 1.00 57.88 93 GLU A N 1
ATOM 638 C CA . GLU A 1 93 ? 9.426 28.149 -40.503 1.00 57.88 93 GLU A CA 1
ATOM 639 C C . GLU A 1 93 ? 10.137 27.905 -39.154 1.00 57.88 93 GLU A C 1
ATOM 641 O O . GLU A 1 93 ? 11.339 27.649 -39.124 1.00 57.88 93 GLU A O 1
ATOM 646 N N . LEU A 1 94 ? 9.401 27.899 -38.033 1.00 56.84 94 LEU A N 1
ATOM 647 C CA . LEU A 1 94 ? 9.940 27.592 -36.697 1.00 56.84 94 LEU A CA 1
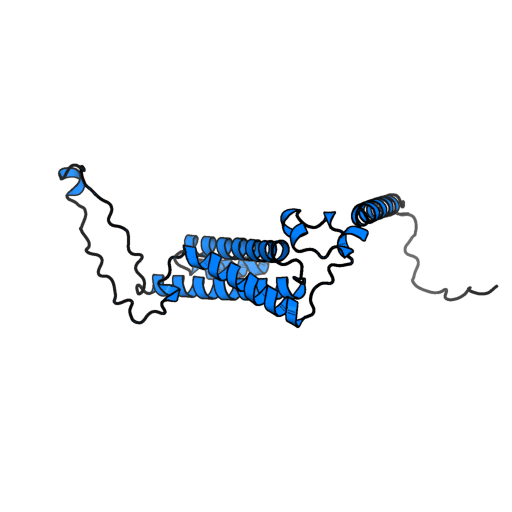ATOM 648 C C . LEU A 1 94 ? 9.870 26.085 -36.366 1.00 56.84 94 LEU A C 1
ATOM 650 O O . LEU A 1 94 ? 10.541 25.610 -35.452 1.00 56.84 94 LEU A O 1
ATOM 654 N N . VAL A 1 95 ? 9.059 25.340 -37.123 1.00 57.22 95 VAL A N 1
ATOM 655 C CA . VAL A 1 95 ? 8.796 23.895 -36.997 1.00 57.22 95 VAL A CA 1
ATOM 656 C C . VAL A 1 95 ? 9.656 23.072 -37.973 1.00 57.22 95 VAL A C 1
ATOM 658 O O . VAL A 1 95 ? 9.827 21.875 -37.783 1.00 57.22 95 VAL A O 1
ATOM 661 N N . GLY A 1 96 ? 10.284 23.686 -38.979 1.00 54.31 96 GLY A N 1
ATOM 662 C CA . GLY A 1 96 ? 11.037 22.996 -40.040 1.00 54.31 96 GLY A CA 1
ATOM 663 C C . GLY A 1 96 ? 12.297 22.217 -39.624 1.00 54.31 96 GLY A C 1
ATOM 664 O O . GLY A 1 96 ? 12.928 21.600 -40.477 1.00 54.31 96 GLY A O 1
ATOM 665 N N . ASN A 1 97 ? 12.670 22.211 -38.340 1.00 54.34 97 ASN A N 1
ATOM 666 C CA . ASN A 1 97 ? 13.799 21.430 -37.821 1.00 54.34 97 ASN A CA 1
ATOM 667 C C . ASN A 1 97 ? 13.406 20.525 -36.640 1.00 54.34 97 ASN A C 1
ATOM 669 O O . ASN A 1 97 ? 14.158 20.372 -35.679 1.00 54.34 97 ASN A O 1
ATOM 673 N N . ILE A 1 98 ? 12.209 19.934 -36.683 1.00 58.75 98 ILE A N 1
ATOM 674 C CA . ILE A 1 98 ? 11.892 18.750 -35.879 1.00 58.75 98 ILE A CA 1
ATOM 675 C C . ILE A 1 98 ? 11.925 17.543 -36.804 1.00 58.75 98 ILE A C 1
ATOM 677 O O . ILE A 1 98 ? 11.093 17.399 -37.696 1.00 58.75 98 ILE A O 1
ATOM 681 N N . THR A 1 99 ? 12.884 16.647 -36.582 1.00 56.78 99 THR A N 1
ATOM 682 C CA . THR A 1 99 ? 12.797 15.277 -37.084 1.00 56.78 99 THR A CA 1
ATOM 683 C C . THR A 1 99 ? 11.488 14.685 -36.572 1.00 56.78 99 THR A C 1
ATOM 685 O O . THR A 1 99 ? 11.374 14.396 -35.379 1.00 56.78 99 THR A O 1
ATOM 688 N N . LEU A 1 100 ? 10.498 14.521 -37.456 1.00 53.75 100 LEU A N 1
ATOM 689 C CA . LEU A 1 100 ? 9.381 13.608 -37.232 1.00 53.75 100 LEU A CA 1
ATOM 690 C C . LEU A 1 100 ? 9.973 12.202 -37.151 1.00 53.75 100 LEU A C 1
ATOM 692 O O . LEU A 1 100 ? 10.102 11.491 -38.143 1.00 53.75 100 LEU A O 1
ATOM 696 N N . VAL A 1 101 ? 10.426 11.842 -35.956 1.00 54.47 101 VAL A N 1
ATOM 697 C CA . VAL A 1 101 ? 10.778 10.470 -35.631 1.00 54.47 101 VAL A CA 1
ATOM 698 C C . VAL A 1 101 ? 9.445 9.763 -35.486 1.00 54.47 101 VAL A C 1
ATOM 700 O O . VAL A 1 101 ? 8.777 9.946 -34.471 1.00 54.47 101 VAL A O 1
ATOM 703 N N . ASP A 1 102 ? 9.033 9.021 -36.513 1.00 50.34 102 ASP A N 1
ATOM 704 C CA . ASP A 1 102 ? 7.968 8.035 -36.363 1.00 50.34 102 ASP A CA 1
ATOM 705 C C . ASP A 1 102 ? 8.436 7.070 -35.263 1.00 50.34 102 ASP A C 1
ATOM 707 O O . ASP A 1 102 ? 9.473 6.413 -35.427 1.00 50.34 102 ASP A O 1
ATOM 711 N N . PRO A 1 103 ? 7.811 7.078 -34.072 1.00 55.59 103 PRO A N 1
ATOM 712 C CA . PRO A 1 103 ? 8.264 6.218 -32.999 1.00 55.59 103 PRO A CA 1
ATOM 713 C C . PRO A 1 103 ? 7.952 4.781 -33.413 1.00 55.59 103 PRO A C 1
ATOM 715 O O . PRO A 1 103 ? 6.803 4.353 -33.364 1.00 55.59 103 PRO A O 1
ATOM 718 N N . VAL A 1 104 ? 8.981 4.034 -33.820 1.00 55.03 104 VAL A N 1
ATOM 719 C CA . VAL A 1 104 ? 8.881 2.590 -34.049 1.00 55.03 104 VAL A CA 1
ATOM 720 C C . VAL A 1 104 ? 8.475 1.956 -32.724 1.00 55.03 104 VAL A C 1
ATOM 722 O O . VAL A 1 104 ? 9.292 1.806 -31.815 1.00 55.03 104 VAL A O 1
ATOM 725 N N . TYR A 1 105 ? 7.188 1.647 -32.588 1.00 57.31 105 TYR A N 1
ATOM 726 C CA . TYR A 1 105 ? 6.664 0.964 -31.417 1.00 57.31 105 TYR A CA 1
ATOM 727 C C . TYR A 1 105 ? 7.089 -0.507 -31.495 1.00 57.31 105 TYR A C 1
ATOM 729 O O . TYR A 1 105 ? 6.716 -1.187 -32.455 1.00 57.31 105 TYR A O 1
ATOM 737 N N . PRO A 1 106 ? 7.880 -1.008 -30.532 1.00 60.88 106 PRO A N 1
ATOM 738 C CA . PRO A 1 106 ? 8.224 -2.422 -30.484 1.00 60.88 106 PRO A CA 1
ATOM 739 C C . PRO A 1 106 ? 6.961 -3.267 -30.267 1.00 60.88 106 PRO A C 1
ATOM 741 O O . PRO A 1 106 ? 5.984 -2.802 -29.674 1.00 60.88 106 PRO A O 1
ATOM 744 N N . ASP A 1 107 ? 6.971 -4.507 -30.762 1.00 59.38 107 ASP A N 1
ATOM 745 C CA . ASP A 1 107 ? 5.862 -5.441 -30.569 1.00 59.38 107 ASP A CA 1
ATOM 746 C C . ASP A 1 107 ? 5.743 -5.830 -29.086 1.00 59.38 107 ASP A C 1
ATOM 748 O O . ASP A 1 107 ? 6.452 -6.683 -28.562 1.00 59.38 107 ASP A O 1
ATOM 752 N N . GLU A 1 108 ? 4.819 -5.170 -28.397 1.00 58.53 108 GLU A N 1
ATOM 753 C CA . GLU A 1 108 ? 4.507 -5.310 -26.969 1.00 58.53 108 GLU A CA 1
ATOM 754 C C . GLU A 1 108 ? 3.629 -6.555 -26.667 1.00 58.53 108 GLU A C 1
ATOM 756 O O . GLU A 1 108 ? 2.942 -6.618 -25.643 1.00 58.53 108 GLU A O 1
ATOM 761 N N . SER A 1 109 ? 3.607 -7.546 -27.570 1.00 58.25 109 SER A N 1
ATOM 762 C CA . SER A 1 109 ? 2.819 -8.786 -27.466 1.00 58.25 109 SER A CA 1
ATOM 763 C C . SER A 1 109 ? 3.399 -9.805 -26.471 1.00 58.25 109 SER A C 1
ATOM 765 O O . SER A 1 109 ? 2.643 -10.568 -25.867 1.00 58.25 109 SER A O 1
ATOM 767 N N . GLY A 1 110 ? 4.721 -9.790 -26.258 1.00 56.69 110 GLY A N 1
ATOM 768 C CA . GLY A 1 110 ? 5.434 -10.694 -25.342 1.00 56.69 110 GLY A CA 1
ATOM 769 C C . GLY A 1 110 ? 5.496 -10.229 -23.882 1.00 56.69 110 GLY A C 1
ATOM 770 O O . GLY A 1 110 ? 5.908 -10.993 -23.009 1.00 56.69 110 GLY A O 1
ATOM 771 N N . VAL A 1 111 ? 5.083 -8.992 -23.596 1.00 58.53 111 VAL A N 1
ATOM 772 C CA . VAL A 1 111 ? 5.184 -8.388 -22.263 1.00 58.53 111 VAL A CA 1
ATOM 773 C C . VAL A 1 111 ? 3.885 -8.621 -21.491 1.00 58.53 111 VAL A C 1
ATOM 775 O O . VAL A 1 111 ? 2.793 -8.395 -22.017 1.00 58.53 111 VAL A O 1
ATOM 778 N N . PHE A 1 112 ? 3.978 -9.058 -20.226 1.00 56.09 112 PHE A N 1
ATOM 779 C CA . PHE A 1 112 ? 2.790 -9.246 -19.387 1.00 56.09 112 PHE A CA 1
ATOM 780 C C . PHE A 1 112 ? 1.925 -7.968 -19.386 1.00 56.09 112 PHE A C 1
ATOM 782 O O . PHE A 1 112 ? 2.450 -6.886 -19.110 1.00 56.09 112 PHE A O 1
ATOM 789 N N . PRO A 1 113 ? 0.597 -8.069 -19.610 1.00 59.97 113 PRO A N 1
ATOM 790 C CA . PRO A 1 113 ? -0.289 -6.907 -19.737 1.00 59.97 113 PRO A CA 1
ATOM 791 C C . PRO A 1 113 ? -0.257 -5.954 -18.536 1.00 59.97 113 PRO A C 1
ATOM 793 O O . PRO A 1 113 ? -0.551 -4.771 -18.681 1.00 59.97 113 PRO A O 1
ATOM 796 N N . LEU A 1 114 ? 0.126 -6.454 -17.352 1.00 57.62 114 LEU A N 1
ATOM 797 C CA . LEU A 1 114 ? 0.295 -5.645 -16.144 1.00 57.62 114 LEU A CA 1
ATOM 798 C C . LEU A 1 114 ? 1.415 -4.602 -16.261 1.00 57.62 114 LEU A C 1
ATOM 800 O O . LEU A 1 114 ? 1.293 -3.543 -15.656 1.00 57.62 114 LEU A O 1
ATOM 804 N N . TYR A 1 115 ? 2.472 -4.866 -17.034 1.00 57.56 115 TYR A N 1
ATOM 805 C CA . TYR A 1 115 ? 3.550 -3.895 -17.265 1.00 57.56 115 TYR A CA 1
ATOM 806 C C . TYR A 1 115 ? 3.182 -2.861 -18.335 1.00 57.56 115 TYR A C 1
ATOM 808 O O . TYR A 1 115 ? 3.739 -1.773 -18.368 1.00 57.56 115 TYR A O 1
ATOM 816 N N . ARG A 1 116 ? 2.195 -3.179 -19.177 1.00 60.38 116 ARG A N 1
ATOM 817 C CA . ARG A 1 116 ? 1.622 -2.286 -20.194 1.00 60.38 116 ARG A CA 1
ATOM 818 C C . ARG A 1 116 ? 0.614 -1.288 -19.603 1.00 60.38 116 ARG A C 1
ATOM 820 O O . ARG A 1 116 ? 0.206 -0.334 -20.265 1.00 60.38 116 ARG A O 1
ATOM 827 N N . LEU A 1 117 ? 0.173 -1.530 -18.368 1.00 60.62 117 LEU A N 1
ATOM 828 C CA . LEU A 1 117 ? -0.816 -0.727 -17.660 1.00 60.62 117 LEU A CA 1
ATOM 829 C C . LEU A 1 117 ? -0.186 0.596 -17.199 1.00 60.62 117 LEU A C 1
ATOM 831 O O . LEU A 1 117 ? 0.928 0.618 -16.685 1.00 60.62 117 LEU A O 1
ATOM 835 N N . SER A 1 118 ? -0.899 1.714 -17.368 1.00 64.25 118 SER A N 1
ATOM 836 C CA . SER A 1 118 ? -0.382 3.042 -17.015 1.00 64.25 118 SER A CA 1
ATOM 837 C C . SER A 1 118 ? 0.136 3.089 -15.575 1.00 64.25 118 SER A C 1
ATOM 839 O O . SER A 1 118 ? -0.522 2.583 -14.670 1.00 64.25 118 SER A O 1
ATOM 841 N N . TYR A 1 119 ? 1.253 3.789 -15.345 1.00 61.88 119 TYR A N 1
ATOM 842 C CA . TYR A 1 119 ? 1.879 3.979 -14.024 1.00 61.88 119 TYR A CA 1
ATOM 843 C C . TYR A 1 119 ? 0.887 4.371 -12.908 1.00 61.88 119 TYR A C 1
ATOM 845 O O . TYR A 1 119 ? 1.047 3.992 -11.751 1.00 61.88 119 TYR A O 1
ATOM 853 N N . HIS A 1 120 ? -0.198 5.068 -13.261 1.00 68.44 120 HIS A N 1
ATOM 854 C CA . HIS A 1 120 ? -1.267 5.440 -12.335 1.00 68.44 120 HIS A CA 1
ATOM 855 C C . HIS A 1 120 ? -1.992 4.243 -11.686 1.00 68.44 120 HIS A C 1
ATOM 857 O O . HIS A 1 120 ? -2.553 4.395 -10.606 1.00 68.44 120 HIS A O 1
ATOM 863 N N . TRP A 1 121 ? -1.972 3.057 -12.303 1.00 72.62 121 TRP A N 1
ATOM 864 C CA . TRP A 1 121 ? -2.607 1.842 -11.780 1.00 72.62 121 TRP A CA 1
ATOM 865 C C . TRP A 1 121 ? -1.761 1.081 -10.752 1.00 72.62 121 TRP A C 1
ATOM 867 O O . TRP A 1 121 ? -2.290 0.242 -10.024 1.00 72.62 121 TRP A O 1
ATOM 877 N N . ILE A 1 122 ? -0.477 1.407 -10.610 1.00 72.25 122 ILE A N 1
ATOM 878 C CA . ILE A 1 122 ? 0.409 0.756 -9.634 1.00 72.25 122 ILE A CA 1
ATOM 879 C C . ILE A 1 122 ? -0.061 1.033 -8.196 1.00 72.25 122 ILE A C 1
ATOM 881 O O . ILE A 1 122 ? -0.113 0.125 -7.361 1.00 72.25 122 ILE A O 1
ATOM 885 N N . THR A 1 123 ? -0.465 2.275 -7.918 1.00 79.44 123 THR A N 1
ATOM 886 C CA . THR A 1 123 ? -0.991 2.700 -6.614 1.00 79.44 123 THR A CA 1
ATOM 887 C C . THR A 1 123 ? -2.298 1.990 -6.233 1.00 79.44 123 THR A C 1
ATOM 889 O O . THR A 1 123 ? -2.337 1.381 -5.163 1.00 79.44 123 THR A O 1
ATOM 892 N N . PRO A 1 124 ? -3.370 1.99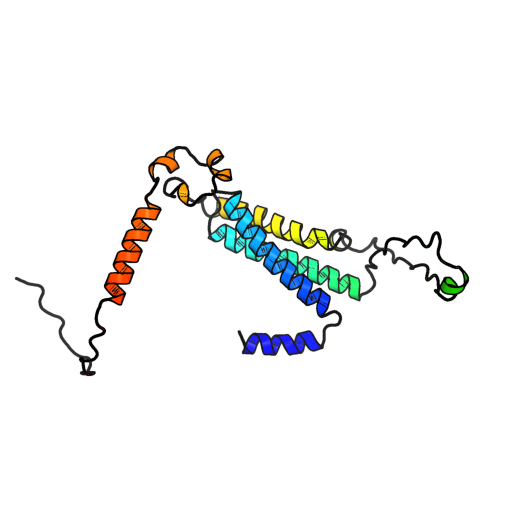7 -7.055 1.00 83.25 124 PRO A N 1
ATOM 893 C CA . PRO A 1 124 ? -4.614 1.314 -6.710 1.00 83.25 124 PRO A CA 1
ATOM 894 C C . PRO A 1 124 ? -4.457 -0.206 -6.631 1.00 83.25 124 PRO A C 1
ATOM 896 O O . PRO A 1 124 ? -5.125 -0.815 -5.798 1.00 83.25 124 PRO A O 1
ATOM 899 N N . ILE A 1 125 ? -3.562 -0.832 -7.406 1.00 83.69 125 ILE A N 1
ATOM 900 C CA . ILE A 1 125 ? -3.246 -2.264 -7.246 1.00 83.69 125 ILE A CA 1
ATOM 901 C C . ILE A 1 125 ? -2.668 -2.530 -5.850 1.00 83.69 125 ILE A C 1
ATOM 903 O O . ILE A 1 125 ? -3.098 -3.468 -5.173 1.00 83.69 125 ILE A O 1
ATOM 907 N N . GLY A 1 126 ? -1.757 -1.672 -5.381 1.00 86.56 126 GLY A N 1
ATOM 908 C CA . GLY A 1 126 ? -1.215 -1.733 -4.023 1.00 86.56 126 GLY A CA 1
ATOM 909 C C . GLY A 1 126 ? -2.291 -1.617 -2.954 1.00 86.56 126 GLY A C 1
ATOM 910 O O . GLY A 1 126 ? -2.436 -2.507 -2.120 1.00 86.56 126 GLY A O 1
ATOM 911 N N . VAL A 1 127 ? -3.101 -0.557 -3.018 1.00 89.88 127 VAL A N 1
ATOM 912 C CA . VAL A 1 127 ? -4.204 -0.312 -2.071 1.00 89.88 127 VAL A CA 1
ATOM 913 C C . VAL A 1 127 ? -5.199 -1.476 -2.075 1.00 89.88 127 VAL A C 1
ATOM 915 O O . VAL A 1 127 ? -5.572 -1.967 -1.012 1.00 89.88 127 VAL A O 1
ATOM 918 N N . THR A 1 128 ? -5.595 -1.964 -3.252 1.00 90.25 128 THR A N 1
ATOM 919 C CA . THR A 1 128 ? -6.534 -3.090 -3.383 1.00 90.25 128 THR A CA 1
ATOM 920 C C . THR A 1 128 ? -5.948 -4.363 -2.785 1.00 90.25 128 THR A C 1
ATOM 922 O O . THR A 1 128 ? -6.648 -5.090 -2.087 1.00 90.25 128 THR A O 1
ATOM 925 N N . THR A 1 129 ? -4.651 -4.609 -2.977 1.00 91.38 129 THR A N 1
ATOM 926 C CA . THR A 1 129 ? -3.953 -5.740 -2.351 1.00 91.38 129 THR A CA 1
ATOM 927 C C . THR A 1 129 ? -3.980 -5.626 -0.830 1.00 91.38 129 THR A C 1
ATOM 929 O O . THR A 1 129 ? -4.320 -6.601 -0.160 1.00 91.38 129 THR A O 1
ATOM 932 N N . VAL A 1 130 ? -3.681 -4.444 -0.273 1.00 94.44 130 VAL A N 1
ATOM 933 C CA . VAL A 1 130 ? -3.757 -4.205 1.179 1.00 94.44 130 VAL A CA 1
ATOM 934 C C . VAL A 1 130 ? -5.169 -4.483 1.689 1.00 94.44 130 VAL A C 1
ATOM 936 O O . VAL A 1 130 ? -5.324 -5.163 2.703 1.00 94.44 130 VAL A O 1
ATOM 939 N N . LEU A 1 131 ? -6.193 -4.006 0.976 1.00 92.62 131 LEU A N 1
ATOM 940 C CA . LEU A 1 131 ? -7.588 -4.232 1.342 1.00 92.62 131 LEU A CA 1
ATOM 941 C C . LEU A 1 131 ? -7.942 -5.720 1.323 1.00 92.62 131 LEU A C 1
ATOM 943 O O . LEU A 1 131 ? -8.463 -6.232 2.311 1.00 92.62 131 LEU A O 1
ATOM 947 N N . VAL A 1 132 ? -7.630 -6.430 0.240 1.00 93.00 132 VAL A N 1
ATOM 948 C CA . VAL A 1 132 ? -7.999 -7.841 0.067 1.00 93.00 132 VAL A CA 1
ATOM 949 C C . VAL 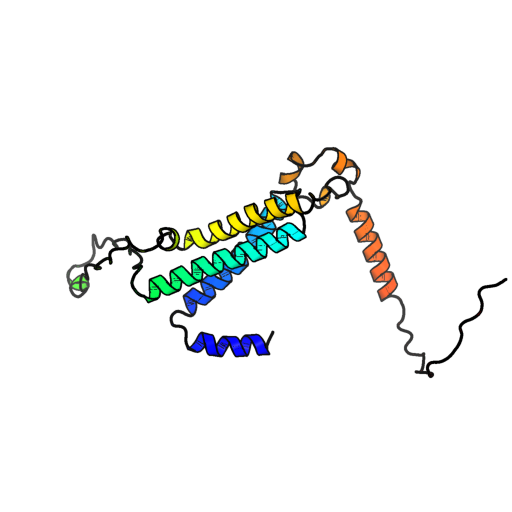A 1 132 ? -7.232 -8.728 1.043 1.00 93.00 132 VAL A C 1
ATOM 951 O O . VAL A 1 132 ? -7.846 -9.436 1.841 1.00 93.00 132 VAL A O 1
ATOM 954 N N . VAL A 1 133 ? -5.900 -8.660 1.038 1.00 94.25 133 VAL A N 1
ATOM 955 C CA . VAL A 1 133 ? -5.052 -9.488 1.908 1.00 94.25 133 VAL A CA 1
ATOM 956 C C . VAL A 1 133 ? -5.292 -9.137 3.373 1.00 94.25 133 VAL A C 1
ATOM 958 O O . VAL A 1 133 ? -5.463 -10.032 4.198 1.00 94.25 133 VAL A O 1
ATOM 961 N N . GLY A 1 134 ? -5.372 -7.846 3.702 1.00 91.69 134 GLY A N 1
ATOM 962 C CA . GLY A 1 134 ? -5.612 -7.397 5.069 1.00 91.69 134 GLY A CA 1
ATOM 963 C C . GLY A 1 134 ? -6.982 -7.811 5.601 1.00 91.69 134 GLY A C 1
ATOM 964 O O . GLY A 1 134 ? -7.082 -8.220 6.759 1.00 91.69 134 GLY A O 1
ATOM 965 N N . THR A 1 135 ? -8.019 -7.802 4.760 1.00 89.88 135 THR A N 1
ATOM 966 C CA . THR A 1 135 ? -9.346 -8.313 5.133 1.00 89.88 135 THR A CA 1
ATOM 967 C C . THR A 1 135 ? -9.321 -9.828 5.334 1.00 89.88 135 THR A C 1
ATOM 969 O O . THR A 1 135 ? -9.753 -10.302 6.383 1.00 89.88 135 THR A O 1
ATOM 972 N N . ILE A 1 136 ? -8.758 -10.595 4.392 1.00 92.00 136 ILE A N 1
ATOM 973 C CA . ILE A 1 136 ? -8.679 -12.064 4.483 1.00 92.00 136 ILE A CA 1
ATOM 974 C C . ILE A 1 136 ? -7.926 -12.494 5.745 1.00 92.00 136 ILE A C 1
ATOM 976 O O . ILE A 1 136 ? -8.419 -13.315 6.517 1.00 92.00 136 ILE A O 1
ATOM 980 N N . VAL A 1 137 ? -6.750 -11.914 5.996 1.00 91.00 137 VAL A N 1
ATOM 981 C CA . VAL A 1 137 ? -5.938 -12.249 7.173 1.00 91.00 137 VAL A CA 1
ATOM 982 C C . VAL A 1 137 ? -6.642 -11.830 8.462 1.00 91.00 137 VAL A C 1
ATOM 984 O O . VAL A 1 137 ? -6.558 -12.554 9.454 1.00 91.00 137 VAL A O 1
ATOM 987 N N . SER A 1 138 ? -7.380 -10.716 8.461 1.00 89.56 138 SER A N 1
ATOM 988 C CA . SER A 1 138 ? -8.198 -10.317 9.615 1.00 89.56 138 SER A CA 1
ATOM 989 C C . SER A 1 138 ? -9.310 -11.326 9.910 1.00 89.56 138 SER A C 1
ATOM 991 O O . SER A 1 138 ? -9.541 -11.630 11.075 1.00 89.56 138 SER A O 1
ATOM 993 N N . PHE A 1 139 ? -9.943 -11.906 8.885 1.00 86.38 139 PHE A N 1
ATOM 994 C CA . PHE A 1 139 ? -10.921 -12.981 9.078 1.00 86.38 139 PHE A CA 1
ATOM 995 C C . PHE A 1 139 ? -10.279 -14.271 9.599 1.00 86.38 139 PHE A C 1
ATOM 997 O O . PHE A 1 139 ? -10.797 -14.875 10.535 1.00 86.38 139 PHE A O 1
ATOM 1004 N N . LEU A 1 140 ? -9.135 -14.676 9.039 1.00 88.00 140 LEU A N 1
ATOM 1005 C CA . LEU A 1 140 ? -8.443 -15.909 9.435 1.00 88.00 140 LEU A CA 1
ATOM 1006 C C . LEU A 1 140 ? -7.841 -15.839 10.843 1.00 88.00 140 LEU A C 1
ATOM 1008 O O . LEU A 1 140 ? -7.816 -16.835 11.557 1.00 88.00 140 LEU A O 1
ATOM 1012 N N . THR A 1 141 ? -7.355 -14.668 11.250 1.00 84.69 141 THR A N 1
ATOM 1013 C CA . THR A 1 141 ? -6.695 -14.474 12.553 1.00 84.69 141 THR A CA 1
ATOM 1014 C C . THR A 1 141 ? -7.697 -14.211 13.685 1.00 84.69 141 THR A C 1
ATOM 1016 O O . THR A 1 141 ? -7.304 -14.026 14.836 1.00 84.69 141 THR A O 1
ATOM 1019 N N . GLY A 1 142 ? -8.991 -14.203 13.367 1.00 78.62 142 GLY A N 1
ATOM 1020 C CA . GLY A 1 142 ? -10.064 -13.824 14.273 1.00 78.62 142 GLY A CA 1
ATOM 1021 C C . GLY A 1 142 ? -10.455 -12.353 14.077 1.00 78.62 142 GLY A C 1
ATOM 1022 O O . GLY A 1 142 ? -9.592 -11.470 14.209 1.00 78.62 142 GLY A O 1
ATOM 1023 N N . PRO A 1 143 ? -11.739 -12.073 13.774 1.00 70.25 143 PRO A N 1
ATOM 1024 C CA . PRO A 1 143 ? -12.226 -10.711 13.615 1.00 70.25 143 PRO A CA 1
ATOM 1025 C C . PRO A 1 143 ? -12.079 -9.943 14.928 1.00 70.25 143 PRO A C 1
ATOM 1027 O O . PRO A 1 143 ? -12.246 -10.497 16.017 1.00 70.25 143 PRO A O 1
ATOM 1030 N N . ARG A 1 144 ? -11.754 -8.653 14.828 1.00 70.44 144 ARG A N 1
ATOM 1031 C CA . ARG A 1 144 ? -11.619 -7.794 16.006 1.00 70.44 144 ARG A CA 1
ATOM 1032 C C . ARG A 1 144 ? -12.975 -7.661 16.710 1.00 70.44 144 ARG A C 1
ATOM 1034 O O . ARG A 1 144 ? -13.968 -7.360 16.053 1.00 70.44 144 ARG A O 1
ATOM 1041 N N . ASP A 1 145 ? -13.017 -7.887 18.028 1.00 68.56 145 ASP A N 1
ATOM 1042 C CA . ASP A 1 145 ? -14.258 -7.746 18.799 1.00 68.56 145 ASP A CA 1
ATOM 1043 C C . ASP A 1 145 ? -14.645 -6.263 18.889 1.00 68.56 145 ASP A C 1
ATOM 1045 O O . ASP A 1 145 ? -13.993 -5.465 19.562 1.00 68.56 145 ASP A O 1
ATOM 1049 N N . LEU A 1 146 ? -15.699 -5.900 18.159 1.00 68.31 146 LEU A N 1
ATOM 1050 C CA . LEU A 1 146 ? -16.214 -4.536 18.057 1.00 68.31 146 LEU A CA 1
ATOM 1051 C C . LEU A 1 146 ? -17.060 -4.118 19.262 1.00 68.31 146 LEU A C 1
ATOM 1053 O O . LEU A 1 146 ? -17.336 -2.932 19.420 1.00 68.31 146 LEU A O 1
ATOM 1057 N N . ARG A 1 147 ? -17.467 -5.063 20.118 1.00 64.06 147 ARG A N 1
ATOM 1058 C CA . ARG A 1 147 ? -18.396 -4.797 21.229 1.00 64.06 147 ARG A CA 1
ATOM 1059 C C . ARG A 1 147 ? -17.772 -3.991 22.366 1.00 64.06 147 ARG A C 1
ATOM 1061 O O . ARG A 1 147 ? -18.492 -3.304 23.070 1.00 64.06 147 ARG A O 1
ATOM 1068 N N . HIS A 1 148 ? -16.450 -4.049 22.517 1.00 67.00 148 HIS A N 1
ATOM 1069 C CA . HIS A 1 148 ? -15.710 -3.391 23.601 1.00 67.00 148 HIS A CA 1
ATOM 1070 C C . HIS A 1 148 ? -14.973 -2.120 23.147 1.00 67.00 148 HIS A C 1
ATOM 1072 O O . HIS A 1 148 ? -14.094 -1.632 23.854 1.00 67.00 148 HIS A O 1
ATOM 1078 N N . ILE A 1 149 ? -15.267 -1.612 21.945 1.00 70.31 149 ILE A N 1
ATOM 1079 C CA . ILE A 1 149 ? -14.600 -0.432 21.390 1.00 70.31 149 ILE A CA 1
ATOM 1080 C C . ILE A 1 149 ? -15.534 0.767 21.499 1.00 70.31 149 ILE A C 1
ATOM 1082 O O . ILE A 1 149 ? -16.660 0.726 21.006 1.00 70.31 149 ILE A O 1
ATOM 1086 N N . ASP A 1 150 ? -15.030 1.847 22.098 1.00 68.31 150 ASP A N 1
ATOM 1087 C CA . ASP A 1 150 ? -15.721 3.129 22.149 1.00 68.31 150 ASP A CA 1
ATOM 1088 C C . ASP A 1 150 ? -16.073 3.620 20.734 1.00 68.31 150 ASP A C 1
ATOM 1090 O O . ASP A 1 150 ? -15.178 3.860 19.913 1.00 68.31 150 ASP A O 1
ATOM 1094 N N . PRO A 1 151 ? -17.361 3.841 20.435 1.00 67.44 151 PRO A N 1
ATOM 1095 C CA . PRO A 1 151 ? -17.807 4.288 19.120 1.00 67.44 151 PRO A CA 1
ATOM 1096 C C . PRO A 1 151 ? -17.377 5.732 18.804 1.00 67.44 151 PRO A C 1
ATOM 1098 O O . PRO A 1 151 ? -17.431 6.126 17.641 1.00 67.44 151 PRO A O 1
ATOM 1101 N N . GLU A 1 152 ? -16.913 6.507 19.797 1.00 67.12 152 GLU A N 1
ATOM 1102 C CA . GLU A 1 152 ? -16.292 7.830 19.601 1.00 67.12 152 GLU A CA 1
ATOM 1103 C C . GLU A 1 152 ? -14.928 7.755 18.894 1.00 67.12 152 GLU A C 1
ATOM 1105 O O . GLU A 1 152 ? -14.541 8.707 18.221 1.00 67.12 152 GLU A O 1
ATOM 1110 N N . LEU A 1 153 ? -14.208 6.626 18.982 1.00 71.88 153 LEU A N 1
ATOM 1111 C CA . LEU A 1 153 ? -12.947 6.433 18.247 1.00 71.88 153 LEU A CA 1
ATOM 1112 C C . LEU A 1 153 ? -13.162 6.061 16.774 1.00 71.88 153 LEU A C 1
ATOM 1114 O O . LEU A 1 153 ? -12.201 5.991 16.005 1.00 71.88 153 LEU A O 1
ATOM 1118 N N . ILE A 1 154 ? -14.403 5.786 16.375 1.00 70.06 154 ILE A N 1
ATOM 1119 C CA . ILE A 1 154 ? -14.746 5.295 15.044 1.00 70.06 154 ILE A CA 1
ATOM 1120 C C . ILE A 1 154 ? -15.455 6.411 14.275 1.00 70.06 154 ILE A C 1
ATOM 1122 O O . ILE A 1 154 ? -16.407 7.017 14.760 1.00 70.06 154 ILE A O 1
ATOM 1126 N N . SER A 1 155 ? -14.994 6.674 13.047 1.00 67.69 155 SER A N 1
ATOM 1127 C CA . SER A 1 155 ? -15.579 7.702 12.179 1.00 67.69 155 SER A CA 1
ATOM 1128 C C . SER A 1 155 ? -17.094 7.490 12.006 1.00 67.69 155 SER A C 1
ATOM 1130 O O . SER A 1 155 ? -17.519 6.354 11.760 1.00 67.69 155 SER A O 1
ATOM 1132 N N . PRO A 1 156 ? -17.920 8.557 12.055 1.00 64.81 156 PRO A N 1
ATOM 1133 C CA . PRO A 1 156 ? -19.382 8.471 11.944 1.00 64.81 156 PRO A CA 1
ATOM 1134 C C . PRO A 1 156 ? -19.862 7.808 10.644 1.00 64.81 156 PRO A C 1
ATOM 1136 O O . PRO A 1 156 ? -20.974 7.292 10.580 1.00 64.81 156 PRO A O 1
ATOM 1139 N N . VAL A 1 157 ? -19.009 7.746 9.617 1.00 67.00 157 VAL A N 1
ATOM 1140 C CA . VAL A 1 157 ? -19.277 7.041 8.352 1.00 67.00 157 VAL A CA 1
ATOM 1141 C C . VAL A 1 157 ? -19.469 5.529 8.562 1.00 67.00 157 VAL A C 1
ATOM 1143 O O . VAL A 1 157 ? -20.209 4.885 7.821 1.00 67.00 157 VAL A O 1
ATOM 1146 N N . ILE A 1 158 ? -18.848 4.958 9.596 1.00 68.56 158 ILE A N 1
ATOM 1147 C CA . ILE A 1 158 ? -18.800 3.510 9.858 1.00 68.56 158 ILE A CA 1
ATOM 1148 C C . ILE A 1 158 ? -19.849 3.101 10.903 1.00 68.56 158 ILE A C 1
ATOM 1150 O O . ILE A 1 158 ? -20.134 1.917 11.061 1.00 68.56 158 ILE A O 1
ATOM 1154 N N . HIS A 1 159 ? -20.507 4.063 11.564 1.00 67.75 159 HIS A N 1
ATOM 1155 C CA . HIS A 1 159 ? -21.566 3.798 12.552 1.00 67.75 159 HIS A CA 1
ATOM 1156 C C . HIS A 1 159 ? -22.728 2.972 11.981 1.00 67.75 159 HIS A C 1
ATOM 1158 O O . HIS A 1 159 ? -23.379 2.244 12.719 1.00 67.75 159 HIS A O 1
ATOM 1164 N N . ARG A 1 160 ? -22.952 3.009 10.659 1.00 67.62 160 ARG A N 1
ATOM 1165 C CA . ARG A 1 160 ? -23.947 2.161 9.976 1.00 67.62 160 ARG A CA 1
ATOM 1166 C C . ARG A 1 160 ? -23.587 0.672 9.924 1.00 67.62 160 ARG A C 1
ATOM 1168 O O . ARG A 1 160 ? -24.472 -0.148 9.713 1.00 67.62 160 ARG A O 1
ATOM 1175 N N . LEU A 1 161 ? -22.305 0.341 10.051 1.00 67.94 161 LEU A N 1
ATOM 1176 C CA . LEU A 1 161 ? -21.767 -1.022 10.002 1.00 67.94 161 LEU A CA 1
ATOM 1177 C C . LEU A 1 161 ? -21.453 -1.571 11.403 1.00 67.94 161 LEU A C 1
ATOM 1179 O O . LEU A 1 161 ? -21.094 -2.742 11.524 1.00 67.94 161 LEU A O 1
ATOM 1183 N N . LEU A 1 162 ? -21.564 -0.740 12.446 1.00 66.56 162 LEU A N 1
ATOM 1184 C CA . LEU A 1 162 ? -21.312 -1.138 13.827 1.00 66.56 162 LEU A CA 1
ATOM 1185 C C . LEU A 1 162 ? -22.536 -1.849 14.432 1.00 66.56 162 LEU A C 1
ATOM 1187 O O . LEU A 1 162 ? -23.666 -1.388 14.254 1.00 66.56 162 LEU A O 1
ATOM 1191 N N . PRO A 1 163 ? -22.337 -2.954 15.171 1.00 63.16 163 PRO A N 1
ATOM 1192 C CA . PRO A 1 163 ? -23.408 -3.575 15.938 1.00 63.16 163 PRO A CA 1
ATOM 1193 C C . PRO A 1 163 ? -23.889 -2.636 17.054 1.00 63.16 163 PRO A C 1
ATOM 1195 O O . PRO A 1 163 ? -23.087 -1.982 17.711 1.00 63.16 163 PRO A O 1
ATOM 1198 N N . VAL A 1 164 ? -25.202 -2.613 17.305 1.00 60.22 164 VAL A N 1
ATOM 1199 C CA . VAL A 1 164 ? -25.848 -1.706 18.280 1.00 60.22 164 VAL A CA 1
ATOM 1200 C C . VAL A 1 164 ? -25.260 -1.834 19.698 1.00 60.22 164 VAL A C 1
ATOM 1202 O O . VAL A 1 164 ? -25.263 -0.868 20.456 1.00 60.22 164 VAL A O 1
ATOM 1205 N N . GLU A 1 165 ? -24.686 -2.990 20.046 1.00 63.59 165 GLU A N 1
ATOM 1206 C CA . GLU A 1 165 ? -24.043 -3.227 21.346 1.00 63.59 165 GLU A CA 1
ATOM 1207 C C . GLU A 1 165 ? -22.815 -2.340 21.610 1.00 63.59 165 GLU A C 1
ATOM 1209 O O . GLU A 1 165 ? -22.531 -2.047 22.765 1.00 63.59 165 GLU A O 1
ATOM 1214 N N . SER A 1 166 ? -22.114 -1.830 20.588 1.00 62.31 166 SER A N 1
ATOM 1215 C CA . SER A 1 166 ? -20.951 -0.952 20.814 1.00 62.31 166 SER A CA 1
ATOM 1216 C C . SER A 1 166 ? -21.336 0.405 21.417 1.00 62.31 166 SER A C 1
ATOM 1218 O O . SER A 1 166 ? -20.506 1.075 22.027 1.00 62.31 166 SER A O 1
ATOM 1220 N N . PHE A 1 167 ? -22.597 0.830 21.279 1.00 66.75 167 PHE A N 1
ATOM 1221 C CA . PHE A 1 167 ? -23.068 2.104 21.828 1.00 66.75 167 PHE A CA 1
ATOM 1222 C C . PHE A 1 167 ? -23.186 2.105 23.356 1.00 66.75 167 PHE A C 1
ATOM 1224 O O . PHE A 1 167 ? -23.249 3.184 23.944 1.00 66.75 167 PHE A O 1
ATOM 1231 N N . SER A 1 168 ? -23.159 0.943 24.022 1.00 67.94 168 SER A N 1
ATOM 1232 C CA . SER A 1 168 ? -23.192 0.886 25.490 1.00 67.94 168 SER A CA 1
ATOM 1233 C C . SER A 1 168 ? -21.901 1.378 26.147 1.00 67.94 168 SER A C 1
ATOM 1235 O O . SER A 1 168 ? -21.922 1.738 27.320 1.00 67.94 168 SER A O 1
ATOM 1237 N N . TYR A 1 169 ? -20.785 1.396 25.412 1.00 67.62 169 TYR A N 1
ATOM 1238 C CA . TYR A 1 169 ? -19.473 1.788 25.931 1.00 67.62 169 TYR A CA 1
ATOM 1239 C C . TYR A 1 169 ? -19.165 3.283 25.786 1.00 67.62 169 TYR A C 1
ATOM 1241 O O . TYR A 1 169 ? -18.102 3.702 26.223 1.00 67.62 169 TYR A O 1
ATOM 1249 N N . PHE A 1 170 ? -20.081 4.092 25.241 1.00 68.44 170 PHE A N 1
ATOM 1250 C CA . PHE A 1 170 ? -19.880 5.520 24.958 1.00 68.44 170 PHE A CA 1
ATOM 1251 C C . PHE A 1 170 ? -19.242 6.299 26.132 1.00 68.44 170 PHE A C 1
ATOM 1253 O O . PHE A 1 170 ? -19.735 6.260 27.264 1.00 68.44 170 PHE A O 1
ATOM 1260 N N . GLY A 1 171 ? -18.157 7.035 25.863 1.00 69.19 171 GLY A N 1
ATOM 1261 C CA . GLY A 1 171 ? -17.438 7.845 26.851 1.00 69.19 171 GLY A CA 1
ATOM 1262 C C . GLY A 1 171 ? -16.405 7.103 27.713 1.00 69.19 171 GLY A C 1
ATOM 1263 O O . GLY A 1 171 ? -15.847 7.715 28.631 1.00 69.19 171 GLY A O 1
ATOM 1264 N N . THR A 1 172 ? -16.113 5.822 27.461 1.00 74.25 172 THR A N 1
ATOM 1265 C CA . THR A 1 172 ? -15.085 5.068 28.211 1.00 74.25 172 THR A CA 1
ATOM 1266 C C . THR A 1 172 ? -13.675 5.554 27.865 1.00 74.25 172 THR A C 1
ATOM 1268 O O . THR A 1 172 ? -12.836 5.720 28.753 1.00 74.25 172 THR A O 1
ATOM 1271 N N . ALA A 1 173 ? -13.429 5.901 26.605 1.00 71.31 173 ALA A N 1
ATOM 1272 C CA . ALA A 1 173 ? -12.151 6.439 26.150 1.00 71.31 173 ALA A CA 1
ATOM 1273 C C . ALA A 1 173 ? -11.791 7.777 26.808 1.00 71.31 173 ALA A C 1
ATOM 1275 O O . ALA A 1 173 ? -10.641 7.982 27.190 1.00 71.31 173 ALA A O 1
ATOM 1276 N N . ASN A 1 174 ? -12.770 8.669 26.988 1.00 73.19 174 ASN A N 1
ATOM 1277 C CA . ASN A 1 174 ? -12.559 9.959 27.647 1.00 73.19 174 ASN A CA 1
ATOM 1278 C C . ASN A 1 174 ? -12.165 9.772 29.124 1.00 73.19 174 ASN A C 1
ATOM 1280 O O . ASN A 1 174 ? -11.227 10.398 29.621 1.00 73.19 174 ASN A O 1
ATOM 1284 N N . LYS A 1 175 ? -12.811 8.823 29.814 1.00 73.75 175 LYS A N 1
ATOM 1285 C CA . LYS A 1 175 ? -12.449 8.455 31.190 1.00 73.75 175 LYS A CA 1
ATOM 1286 C C . LYS A 1 175 ? -11.027 7.899 31.269 1.00 73.75 175 LYS A C 1
ATOM 1288 O O . LYS A 1 175 ? -10.244 8.372 32.085 1.00 73.75 175 LYS A O 1
ATOM 1293 N N . ASN A 1 176 ? -10.665 6.968 30.385 1.00 76.50 176 ASN A N 1
ATOM 1294 C CA . ASN A 1 176 ? -9.318 6.391 30.355 1.00 76.50 176 ASN A CA 1
ATOM 1295 C C . ASN A 1 176 ? -8.235 7.432 30.031 1.00 76.50 176 ASN A C 1
ATOM 1297 O O . ASN A 1 176 ? -7.173 7.411 30.646 1.00 76.50 176 ASN A O 1
ATOM 1301 N N . ALA A 1 177 ? -8.499 8.358 29.104 1.00 73.88 177 ALA A N 1
ATOM 1302 C CA . ALA A 1 177 ? -7.576 9.444 28.776 1.00 73.88 177 ALA A CA 1
ATOM 1303 C C . ALA A 1 177 ? -7.360 10.400 29.959 1.00 73.88 177 ALA A C 1
ATOM 1305 O O . ALA A 1 177 ? -6.240 10.850 30.191 1.00 73.88 177 ALA A O 1
ATOM 1306 N N . THR A 1 178 ? -8.419 10.677 30.723 1.00 77.44 178 THR A N 1
ATOM 1307 C CA . THR A 1 178 ? -8.347 11.516 31.927 1.00 77.44 178 THR A CA 1
ATOM 1308 C C . THR A 1 178 ? -7.505 10.839 33.009 1.00 77.44 178 THR A C 1
ATOM 1310 O O . THR A 1 178 ? -6.546 11.440 33.482 1.00 77.44 178 THR A O 1
ATOM 1313 N N . ILE A 1 179 ? -7.771 9.559 33.296 1.00 79.00 179 ILE A N 1
ATOM 1314 C CA . ILE A 1 179 ? -7.005 8.756 34.266 1.00 79.00 179 ILE A CA 1
ATOM 1315 C C . ILE A 1 179 ? -5.528 8.684 33.871 1.00 79.00 179 ILE A C 1
ATOM 1317 O O . ILE A 1 179 ? -4.650 8.903 34.696 1.00 79.00 179 ILE A O 1
ATOM 1321 N N . PHE A 1 180 ? -5.236 8.424 32.597 1.00 79.88 180 PHE A N 1
ATOM 1322 C CA . PHE A 1 180 ? -3.864 8.377 32.098 1.00 79.88 180 PHE A CA 1
ATOM 1323 C C . PHE A 1 180 ? -3.137 9.720 32.248 1.00 79.88 180 PHE A C 1
ATOM 1325 O O . PHE A 1 180 ? -1.961 9.750 32.600 1.00 79.88 180 PHE A O 1
ATOM 1332 N N . ASN A 1 181 ? -3.830 10.837 32.012 1.00 7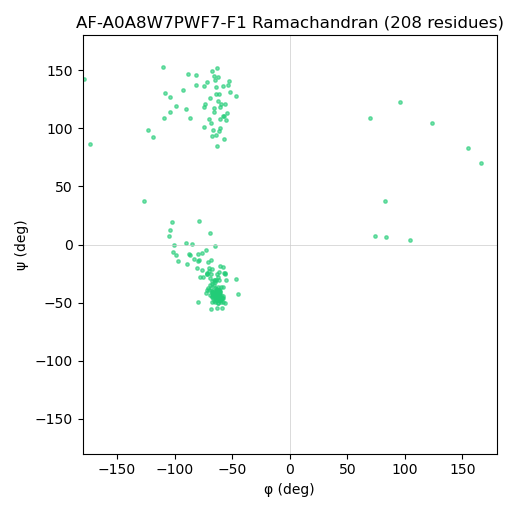5.56 181 ASN A N 1
ATOM 1333 C CA . ASN A 1 181 ? -3.275 12.171 32.225 1.00 75.56 181 ASN A CA 1
ATOM 1334 C C . ASN A 1 181 ? -3.021 12.442 33.720 1.00 75.56 181 ASN A C 1
ATOM 1336 O O . ASN A 1 181 ? -1.973 12.975 34.075 1.00 75.56 181 ASN A O 1
ATOM 1340 N N . GLU A 1 182 ? -3.937 12.026 34.598 1.00 80.12 182 GLU A N 1
ATOM 1341 C CA . GLU A 1 182 ? -3.756 12.099 36.053 1.00 80.12 182 GLU A CA 1
ATOM 1342 C C . GLU A 1 182 ? -2.559 11.255 36.523 1.00 80.12 182 GLU A C 1
ATOM 1344 O O . GLU A 1 182 ? -1.744 11.742 37.307 1.00 80.12 182 GLU A O 1
ATOM 1349 N N . GLU A 1 183 ? -2.375 10.041 35.994 1.00 74.44 183 GLU A N 1
ATOM 1350 C CA . GLU A 1 183 ? -1.209 9.200 36.300 1.00 74.44 183 GLU A CA 1
ATOM 1351 C C . GLU A 1 183 ? 0.100 9.797 35.764 1.00 74.44 183 GLU A C 1
ATOM 1353 O O . GLU A 1 183 ? 1.093 9.852 36.491 1.00 74.44 183 GLU A O 1
ATOM 1358 N N . MET A 1 184 ? 0.112 10.327 34.535 1.00 71.19 184 MET A N 1
ATOM 1359 C CA . MET A 1 184 ? 1.283 11.012 33.971 1.00 71.19 184 MET A CA 1
ATOM 1360 C C . MET A 1 184 ? 1.692 12.232 34.798 1.00 71.19 184 MET A C 1
ATOM 1362 O O . MET A 1 184 ? 2.886 12.459 35.007 1.00 71.19 184 MET A O 1
ATOM 1366 N N . GLN A 1 185 ? 0.724 13.010 35.290 1.00 74.38 185 GLN A N 1
ATOM 1367 C CA . GLN A 1 185 ? 1.004 14.134 36.182 1.00 74.38 185 GLN A CA 1
ATOM 1368 C C . GLN A 1 185 ? 1.477 13.669 37.557 1.00 74.38 185 GLN A C 1
ATOM 1370 O O . GLN A 1 185 ? 2.429 14.243 38.085 1.00 74.38 185 GLN A O 1
ATOM 1375 N N . ALA A 1 186 ? 0.898 12.597 38.103 1.00 75.19 186 ALA A N 1
ATOM 1376 C CA . ALA A 1 186 ? 1.368 12.000 39.347 1.00 75.19 186 ALA A CA 1
ATOM 1377 C C . ALA A 1 186 ? 2.832 11.549 39.221 1.00 75.19 186 ALA A C 1
ATOM 1379 O O . ALA A 1 186 ? 3.650 11.918 40.061 1.00 75.19 186 ALA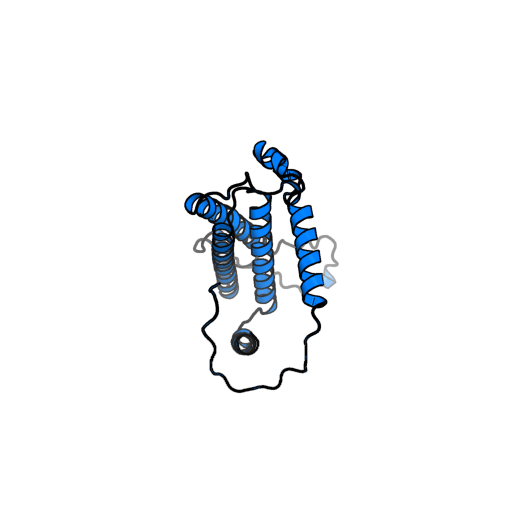 A O 1
ATOM 1380 N N . GLN A 1 187 ? 3.197 10.865 38.133 1.00 66.12 187 GLN A N 1
ATOM 1381 C CA . GLN A 1 187 ? 4.560 10.393 37.864 1.00 66.12 187 GLN A CA 1
ATOM 1382 C C . GLN A 1 187 ? 5.551 11.531 37.576 1.00 66.12 187 GLN A C 1
ATOM 1384 O O . GLN A 1 187 ? 6.693 11.463 38.024 1.00 66.12 187 GLN A O 1
ATOM 1389 N N . ALA A 1 188 ? 5.130 12.589 36.876 1.00 62.41 188 ALA A N 1
ATOM 1390 C CA . ALA A 1 188 ? 5.960 13.774 36.639 1.00 62.41 188 ALA A CA 1
ATOM 1391 C C . ALA A 1 188 ? 6.155 14.631 37.903 1.00 62.41 188 ALA A C 1
ATOM 1393 O O . ALA A 1 188 ? 7.139 15.363 38.005 1.00 62.41 188 ALA A O 1
ATOM 1394 N N . SER A 1 189 ? 5.226 14.546 38.861 1.00 59.06 189 SER A N 1
ATOM 1395 C CA . SER A 1 189 ? 5.285 15.264 40.139 1.00 59.06 189 SER A CA 1
A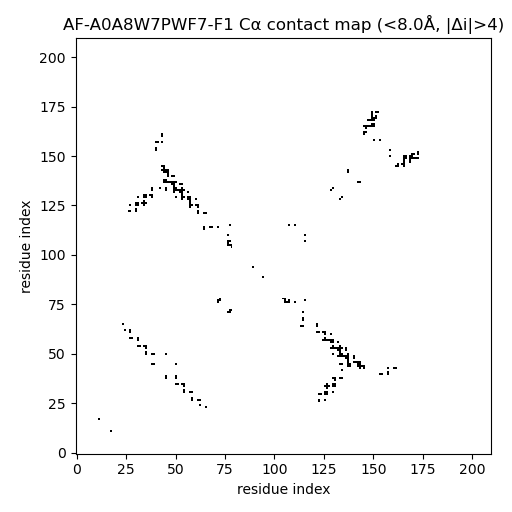TOM 1396 C C . SER A 1 189 ? 6.048 14.526 41.239 1.00 59.06 189 SER A C 1
ATOM 1398 O O . SER A 1 189 ? 6.307 15.124 42.283 1.00 59.06 189 SER A O 1
ATOM 1400 N N . VAL A 1 190 ? 6.436 13.260 41.025 1.00 56.47 190 VAL A N 1
ATOM 1401 C CA . VAL A 1 190 ? 7.339 12.566 41.949 1.00 56.47 190 VAL A CA 1
ATOM 1402 C C . VAL A 1 190 ? 8.688 13.286 41.890 1.00 56.47 190 VAL A C 1
ATOM 1404 O O . VAL A 1 190 ? 9.334 13.263 40.838 1.00 56.47 190 VAL A O 1
ATOM 1407 N N . PRO A 1 191 ? 9.144 13.940 42.975 1.00 54.03 191 PRO A N 1
ATOM 1408 C CA . PRO A 1 191 ? 10.491 14.477 42.999 1.00 54.03 191 PRO A CA 1
ATOM 1409 C C . PRO A 1 191 ? 11.444 13.298 42.804 1.00 54.03 191 PRO A C 1
ATOM 1411 O O . PRO A 1 191 ? 11.424 12.342 43.578 1.00 54.03 191 PRO A O 1
ATOM 1414 N N . VAL A 1 192 ? 12.260 13.344 41.749 1.00 52.22 192 VAL A N 1
ATOM 1415 C CA . VAL A 1 192 ? 13.424 12.464 41.634 1.00 52.22 192 VAL A CA 1
ATOM 1416 C C . VAL A 1 192 ? 14.306 12.807 42.826 1.00 52.22 192 VAL A C 1
ATOM 1418 O O . VAL A 1 192 ? 15.004 13.821 42.815 1.00 52.22 192 VAL A O 1
ATOM 1421 N N . ASP A 1 193 ? 14.203 12.012 43.889 1.00 46.59 193 ASP A N 1
ATOM 1422 C CA . ASP A 1 193 ? 15.041 12.159 45.065 1.00 46.59 193 ASP A CA 1
ATOM 1423 C C . ASP A 1 193 ? 16.478 11.807 44.667 1.00 46.59 193 ASP A C 1
ATOM 1425 O O . ASP A 1 193 ? 16.898 10.652 44.638 1.00 46.59 193 ASP A O 1
ATOM 1429 N N . LEU A 1 194 ? 17.228 12.841 44.291 1.00 48.19 194 LEU A N 1
ATOM 1430 C CA . LEU A 1 194 ? 18.644 12.786 43.936 1.00 48.19 194 LEU A CA 1
ATOM 1431 C C . LEU A 1 194 ? 19.546 12.494 45.152 1.00 48.19 194 LEU A C 1
ATOM 1433 O O . LEU A 1 194 ? 20.765 12.610 45.029 1.00 48.19 194 LEU A O 1
ATOM 1437 N N . THR A 1 195 ? 18.991 12.132 46.318 1.00 43.69 195 THR A N 1
ATOM 1438 C CA . THR A 1 195 ? 19.761 11.947 47.558 1.00 43.69 195 THR A CA 1
ATOM 1439 C C . THR A 1 195 ? 20.005 10.506 47.999 1.00 43.69 195 THR A C 1
ATOM 1441 O O . THR A 1 195 ? 20.620 10.319 49.045 1.00 43.69 195 THR A O 1
ATOM 1444 N N . VAL A 1 196 ? 19.669 9.479 47.209 1.00 39.25 196 VAL A N 1
ATOM 1445 C CA . VAL A 1 196 ? 20.103 8.104 47.533 1.00 39.25 196 VAL A CA 1
ATOM 1446 C C . VAL A 1 196 ? 21.498 7.841 46.943 1.00 39.25 196 VAL A C 1
ATOM 1448 O O . VAL A 1 196 ? 21.630 7.721 45.721 1.00 39.25 196 VAL A O 1
ATOM 1451 N N . PRO A 1 197 ? 22.566 7.738 47.762 1.00 40.97 197 PRO A N 1
ATOM 1452 C CA . PRO A 1 197 ? 23.878 7.332 47.276 1.00 40.97 197 PRO A CA 1
ATOM 1453 C C . PRO A 1 197 ? 23.794 5.879 46.804 1.00 40.97 197 PRO A C 1
ATOM 1455 O O . PRO A 1 197 ? 23.099 5.069 47.417 1.00 40.97 197 PRO A O 1
ATOM 1458 N N . TYR A 1 198 ? 24.539 5.528 45.754 1.00 40.09 198 TYR A N 1
ATOM 1459 C CA . TYR A 1 198 ? 24.796 4.134 45.384 1.00 40.09 198 TYR A CA 1
ATOM 1460 C C . TYR A 1 198 ? 25.448 3.398 46.575 1.00 40.09 198 TYR A C 1
ATOM 1462 O O . TYR A 1 198 ? 26.665 3.416 46.746 1.00 40.09 198 TYR A O 1
ATOM 1470 N N . GLY A 1 199 ? 24.624 2.786 47.425 1.00 39.19 199 GLY A N 1
ATOM 1471 C CA . GLY A 1 199 ? 25.010 1.770 48.400 1.00 39.19 199 GLY A CA 1
ATOM 1472 C C . GLY A 1 199 ? 24.949 0.389 47.744 1.00 39.19 199 GLY A C 1
ATOM 1473 O O . GLY A 1 199 ? 24.135 0.184 46.841 1.00 39.19 199 GLY A O 1
ATOM 1474 N N . PRO A 1 200 ? 25.833 -0.548 48.121 1.00 40.38 200 PRO A N 1
ATOM 1475 C CA . PRO A 1 200 ? 26.035 -1.776 47.369 1.00 40.38 200 PRO A CA 1
ATOM 1476 C C . PRO A 1 200 ? 24.797 -2.673 47.436 1.00 40.38 200 PRO A C 1
ATOM 1478 O O . PRO A 1 200 ? 24.074 -2.698 48.430 1.00 40.38 200 PRO A O 1
ATOM 1481 N N . ALA A 1 201 ? 24.584 -3.438 46.368 1.00 49.38 201 ALA A N 1
ATOM 1482 C CA . ALA A 1 201 ? 23.620 -4.524 46.349 1.00 49.38 201 ALA A CA 1
ATOM 1483 C C . ALA A 1 201 ? 23.968 -5.535 47.454 1.00 49.38 201 ALA A C 1
ATOM 1485 O O . ALA A 1 201 ? 25.004 -6.188 47.354 1.00 49.38 201 ALA A O 1
ATOM 1486 N N . ASN A 1 202 ? 23.145 -5.618 48.504 1.00 41.97 202 ASN A N 1
ATOM 1487 C CA . ASN A 1 202 ? 22.736 -6.868 49.152 1.00 41.97 202 ASN A CA 1
ATOM 1488 C C . ASN A 1 202 ? 21.759 -6.636 50.318 1.00 41.97 202 ASN A C 1
ATOM 1490 O O . ASN A 1 202 ? 21.919 -5.717 51.113 1.00 41.97 202 ASN A O 1
ATOM 1494 N N . ASP A 1 203 ? 20.807 -7.571 50.394 1.00 42.38 203 ASP A N 1
ATOM 1495 C CA . ASP A 1 203 ? 19.967 -7.964 51.529 1.00 42.38 203 ASP A CA 1
ATOM 1496 C C . ASP A 1 203 ? 18.889 -6.994 52.040 1.00 42.38 203 ASP A C 1
ATOM 1498 O O . ASP A 1 203 ? 19.158 -6.034 52.751 1.00 42.38 203 ASP A O 1
ATOM 1502 N N . LEU A 1 204 ? 17.621 -7.348 51.781 1.00 45.44 204 LEU A N 1
ATOM 1503 C CA . LEU A 1 204 ? 16.708 -7.825 52.836 1.00 45.44 204 LEU A CA 1
ATOM 1504 C C . LEU A 1 204 ? 15.379 -8.309 52.231 1.00 45.44 204 LEU A C 1
ATOM 1506 O O . LEU A 1 204 ? 14.378 -7.605 52.135 1.00 45.44 204 LEU A O 1
ATOM 1510 N N . ASN A 1 205 ? 15.400 -9.585 51.851 1.00 45.47 205 ASN A N 1
ATOM 1511 C CA . ASN A 1 205 ? 14.246 -10.461 51.966 1.00 45.47 205 ASN A CA 1
ATOM 1512 C C . ASN A 1 205 ? 13.876 -10.574 53.458 1.00 45.47 205 ASN A C 1
ATOM 1514 O O . ASN A 1 205 ? 14.738 -10.882 54.280 1.00 45.47 205 ASN A O 1
ATOM 1518 N N . GLY A 1 206 ? 12.606 -10.356 53.792 1.00 48.97 206 GLY A N 1
ATOM 1519 C CA . GLY A 1 206 ? 12.056 -10.601 55.123 1.00 48.97 206 GLY A CA 1
ATOM 1520 C C . GLY A 1 206 ? 11.413 -9.366 55.736 1.00 48.97 206 GLY A C 1
ATOM 1521 O O . GLY A 1 206 ? 12.118 -8.481 56.199 1.00 48.97 206 GLY A O 1
ATOM 1522 N N . GLN A 1 207 ? 10.075 -9.353 55.745 1.00 40.09 207 GLN A N 1
ATOM 1523 C CA . GLN A 1 207 ? 9.172 -8.987 56.856 1.00 40.09 207 GLN A CA 1
ATOM 1524 C C . GLN A 1 207 ? 7.753 -8.788 56.279 1.00 40.09 207 GLN A C 1
ATOM 1526 O O . GLN A 1 207 ? 7.228 -7.683 56.206 1.00 40.09 207 GLN A O 1
ATOM 1531 N N . VAL A 1 208 ? 7.123 -9.891 55.857 1.00 40.47 208 VAL A N 1
ATOM 1532 C CA . VAL A 1 208 ? 5.657 -10.017 55.841 1.00 40.47 208 VAL A CA 1
ATOM 1533 C C . VAL A 1 208 ? 5.324 -11.007 56.948 1.00 40.47 208 VAL A C 1
ATOM 1535 O O . VAL A 1 208 ? 5.647 -12.188 56.839 1.00 40.47 208 VAL A O 1
ATOM 1538 N N . GLY A 1 209 ? 4.746 -10.508 58.038 1.00 43.69 209 GLY A N 1
ATOM 1539 C CA . GLY A 1 209 ? 4.262 -11.337 59.135 1.00 43.69 209 GLY A CA 1
ATOM 1540 C C . GLY A 1 209 ? 4.217 -10.607 60.470 1.00 43.69 209 GLY A C 1
ATOM 1541 O O . GLY A 1 209 ? 5.130 -10.777 61.273 1.00 43.69 209 GLY A O 1
ATOM 1542 N N . LYS A 1 210 ? 3.138 -9.855 60.704 1.00 36.78 210 LYS A N 1
ATOM 1543 C CA . LYS A 1 210 ? 2.272 -9.966 61.888 1.00 36.78 210 LYS A CA 1
ATOM 1544 C C . LYS A 1 210 ? 0.852 -9.592 61.488 1.00 36.78 210 LYS A C 1
ATOM 1546 O O . LYS A 1 210 ? 0.721 -8.628 60.705 1.00 36.78 210 LYS A O 1
#

pLDDT: mean 72.45, std 15.69, range [36.78, 95.0]

Sequence (210 aa):
LGLTALGCLFIIDKLDGILIVSATLAAIANGTTGGIFTLGMLVPWSNTKGALVGGIAGALLSGWVSLGN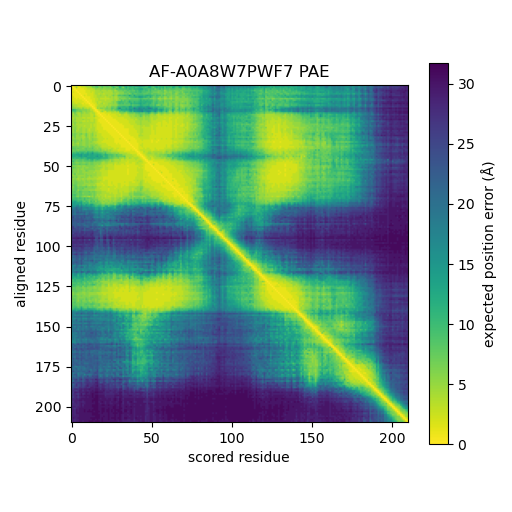QIASGAGEIVARKLPVSIDGCIEELVGNITLVDPVYPDESGVFPLYRLSYHWITPIGVTTVLVVGTIVSFLTGPRDLRHIDPELISPVIHRLLPVESFSYFGTANKNATIFNEEMQAQASVPVDLTVPYGPANDLNGQVGK

Mean predicted aligned error: 16.01 Å

Solvent-accessible surface area (backbone atoms only — not comparable to full-atom values): 12541 Å² total; per-residue (Å²): 106,70,71,59,51,58,57,49,50,64,58,52,78,72,45,86,61,58,70,60,54,54,52,49,52,52,46,44,55,53,27,28,52,50,16,40,52,47,35,59,59,76,34,77,46,47,22,74,68,8,41,52,52,6,30,51,53,10,42,50,52,31,47,52,55,51,52,51,37,52,52,39,41,73,70,61,58,49,72,82,82,72,75,84,78,83,66,88,87,63,62,64,86,83,53,74,84,62,84,84,70,77,76,82,74,61,86,57,81,84,54,62,67,76,64,73,47,60,78,80,52,48,44,56,52,17,23,49,39,15,38,52,48,9,46,52,41,4,57,75,74,48,56,42,77,59,60,85,40,42,53,84,82,47,62,77,86,44,58,84,78,51,63,78,65,14,63,78,41,61,67,50,61,62,52,52,53,49,52,50,51,52,48,53,49,53,63,71,64,52,76,81,73,85,76,73,73,94,67,78,94,74,87,80,88,83,88,88,87,132

Organism: Anopheles coluzzii (NCBI:txid1518534)

Nearest PDB structures (foldseek):
  7uv0-assembly1_A  TM=7.389E-01  e=1.064E-03  Rattus norvegicus